Protein 3EVN (pdb70)

Nearest PDB structures (foldseek):
  3evn-assembly1_A  TM=1.003E+00  e=2.529E-72  Streptococcus agalactiae serogroup V
  3e9m-assembly1_D  TM=9.538E-01  e=5.765E-39  Enterococcus faecalis
  2o48-assembly1_X  TM=8.878E-01  e=1.598E-25  Macaca fascicularis
  3e18-assembly1_B  TM=8.210E-01  e=8.488E-23  Listeria innocua
  6o15-assembly1_B  TM=8.180E-01  e=4.931E-23  Escherichia coli K-12

Solvent-accessible surface area: 14076 Å² total; per-residue (Å²): 171,6,73,1,0,0,18,22,59,43,139,36,8,45,137,0,2,88,0,2,108,82,6,61,22,7,86,3,1,0,6,7,18,223,48,110,117,40,42,110,86,140,76,160,28,70,128,37,39,55,116,44,119,54,0,21,72,30,154,48,5,53,0,0,0,0,14,20,59,9,65,34,2,42,129,14,0,68,34,0,3,119,39,45,7,43,0,0,0,32,30,11,0,6,35,35,82,107,44,0,72,69,0,24,53,31,2,120,97,50,93,19,0,2,1,0,0,12,3,0,1,15,1,41,1,0,73,38,0,43,112,3,16,91,64,36,49,0,20,117,22,89,35,0,34,3,32,7,7,72,54,99,13,79,127,42,124,53,0,63,89,33,134,48,0,0,0,0,0,14,36,7,0,1,33,4,0,0,2,0,5,24,5,40,113,11,84,24,92,85,35,41,26,97,33,49,44,48,197,86,66,0,0,6,31,3,122,1,97,3,74,2,62,78,43,3,105,4,60,3,33,1,0,13,147,85,125,70,103,30,70,0,30,0,74,14,72,64,4,100,0,31,0,31,55,5,9,95,1,39,74,2,77,8,37,80,91,114,109,46,73,114,76,17,124,33,138,52,122,18,39,28,30,87,2,2,93,12,0,1,48,8,22,102,124,62,83,114,56,4,126,39,2,29,15,122,24,0,24,29,0,5,88,4,9,40,53,5,5,112,87,49,61,68,111,105

CATH classification: 3.40.50.720 (+1 more: 3.30.360.10)

Structure (mmCIF, N/CA/C/O backbone):
data_3EVN
#
_entry.id   3EVN
#
_cell.length_a   65.090
_cell.length_b   65.090
_cell.length_c   291.730
_cell.angle_alpha   90.000
_cell.angle_beta   90.000
_cell.angle_gamma   120.000
#
_symmetry.space_group_name_H-M   'P 65 2 2'
#
loop_
_entity.id
_entity.type
_entity.pdbx_description
1 polymer 'Oxidoreductase, Gfo/Idh/MocA family'
2 water water
#
loop_
_atom_site.group_PDB
_atom_site.id
_atom_site.type_symbol
_atom_site.label_atom_id
_atom_site.label_alt_id
_atom_site.label_comp_id
_atom_site.label_asym_id
_atom_site.label_entity_id
_atom_site.label_seq_id
_atom_site.pdbx_PDB_ins_code
_atom_site.Cartn_x
_atom_site.Cartn_y
_atom_site.Cartn_z
_atom_site.occupancy
_atom_site.B_iso_or_equiv
_atom_site.auth_seq_id
_atom_site.auth_comp_id
_atom_site.auth_asym_id
_atom_site.auth_atom_id
_atom_site.pdbx_PDB_model_num
ATOM 1 N N . LYS A 1 5 ? 32.324 12.023 143.790 1.00 48.41 5 LYS A N 1
ATOM 2 C CA . LYS A 1 5 ? 33.749 11.671 144.066 1.00 47.92 5 LYS A CA 1
ATOM 3 C C . LYS A 1 5 ? 34.709 12.874 144.088 1.00 47.36 5 LYS A C 1
ATOM 4 O O . LYS A 1 5 ? 35.756 12.813 144.741 1.00 47.81 5 LYS A O 1
ATOM 10 N N . VAL A 1 6 ? 34.378 13.947 143.365 1.00 46.04 6 VAL A N 1
ATOM 11 C CA . VAL A 1 6 ? 35.203 15.164 143.392 1.00 44.06 6 VAL A CA 1
ATOM 12 C C . VAL A 1 6 ? 34.684 16.019 144.531 1.00 42.34 6 VAL A C 1
ATOM 13 O O . VAL A 1 6 ? 33.485 16.289 144.635 1.00 41.77 6 VAL A O 1
ATOM 17 N N . ARG A 1 7 ? 35.578 16.432 145.413 1.00 41.52 7 ARG A N 1
ATOM 18 C CA . ARG A 1 7 ? 35.131 17.043 146.655 1.00 40.29 7 ARG A CA 1
ATOM 19 C C . ARG A 1 7 ? 35.246 18.563 146.578 1.00 39.10 7 ARG A C 1
ATOM 20 O O . ARG A 1 7 ? 36.339 19.092 146.329 1.00 38.52 7 ARG A O 1
ATOM 28 N N . TYR A 1 8 ? 34.104 19.230 146.792 1.00 38.05 8 TYR A N 1
ATOM 29 C CA . TYR A 1 8 ? 33.960 20.676 146.701 1.00 37.83 8 TYR A CA 1
ATOM 30 C C . TYR A 1 8 ? 33.790 21.374 148.039 1.00 39.54 8 TYR A C 1
ATOM 31 O O . TYR A 1 8 ? 33.234 20.832 148.970 1.00 40.31 8 TYR A O 1
ATOM 40 N N . GLY A 1 9 ? 34.202 22.630 148.083 1.00 40.92 9 GLY A N 1
ATOM 41 C CA . GLY A 1 9 ? 33.986 23.480 149.231 1.00 41.38 9 GLY A CA 1
ATOM 42 C C . GLY A 1 9 ? 33.260 24.700 148.711 1.00 41.38 9 GLY A C 1
ATOM 43 O O . GLY A 1 9 ? 33.654 25.263 147.709 1.00 40.80 9 GLY A O 1
ATOM 44 N N . VAL A 1 10 ? 32.198 25.093 149.395 1.00 42.70 10 VAL A N 1
ATOM 45 C CA . VAL A 1 10 ? 31.376 26.201 148.968 1.00 45.57 10 VAL A CA 1
ATOM 46 C C . VAL A 1 10 ? 31.621 27.451 149.837 1.00 47.49 10 VAL A C 1
ATOM 47 O O . VAL A 1 10 ? 31.594 27.391 151.078 1.00 46.69 10 VAL A O 1
ATOM 51 N N . VAL A 1 11 ? 31.896 28.570 149.173 1.00 49.87 11 VAL A N 1
ATOM 52 C CA . VAL A 1 11 ? 32.169 29.823 149.875 1.00 53.16 11 VAL A CA 1
ATOM 53 C C . VAL A 1 11 ? 30.941 30.726 149.817 1.00 55.90 11 VAL A C 1
ATOM 54 O O . VAL A 1 11 ? 30.491 31.072 148.744 1.00 54.54 11 VAL A O 1
ATOM 58 N N . SER A 1 12 ? 30.413 31.075 150.998 1.00 60.59 12 SER A N 1
ATOM 59 C CA . SER A 1 12 ? 29.074 31.686 151.174 1.00 63.80 12 SER A CA 1
ATOM 60 C C . SER A 1 12 ? 28.062 30.665 151.714 1.00 66.88 12 SER A C 1
ATOM 61 O O . SER A 1 12 ? 28.206 29.448 151.497 1.00 67.41 12 SER A O 1
ATOM 64 N N . THR A 1 13 ? 27.058 31.155 152.442 1.00 68.96 13 THR A N 1
ATOM 65 C CA . THR A 1 13 ? 25.782 30.424 152.595 1.00 70.46 13 THR A CA 1
ATOM 66 C C . THR A 1 13 ? 24.749 31.041 151.633 1.00 71.52 13 THR A C 1
ATOM 67 O O . THR A 1 13 ? 23.574 30.676 151.629 1.00 70.84 13 THR A O 1
ATOM 71 N N . ALA A 1 14 ? 25.200 31.985 150.813 1.00 73.33 14 ALA A N 1
ATOM 72 C CA . ALA A 1 14 ? 24.309 32.585 149.849 1.00 74.91 14 ALA A CA 1
ATOM 73 C C . ALA A 1 14 ? 23.246 31.553 149.505 1.00 76.68 14 ALA A C 1
ATOM 74 O O . ALA A 1 14 ? 23.471 30.337 149.617 1.00 76.79 14 ALA A O 1
ATOM 76 N N . LYS A 1 15 ? 22.092 32.054 149.066 1.00 77.71 15 LYS A N 1
ATOM 77 C CA . LYS A 1 15 ? 20.892 31.243 148.848 1.00 77.46 15 LYS A CA 1
ATOM 78 C C . LYS A 1 15 ? 21.095 30.106 147.839 1.00 76.19 15 LYS A C 1
ATOM 79 O O . LYS A 1 15 ? 20.184 29.292 147.624 1.00 76.00 15 LYS A O 1
ATOM 85 N N . VAL A 1 16 ? 22.297 30.041 147.252 1.00 74.59 16 VAL A N 1
ATOM 86 C CA . VAL A 1 16 ? 22.616 29.038 146.224 1.00 72.61 16 VAL A CA 1
ATOM 87 C C . VAL A 1 16 ? 23.381 27.804 146.742 1.00 70.11 16 VAL A C 1
ATOM 88 O O . VAL A 1 16 ? 23.557 26.814 146.025 1.00 70.26 16 VAL A O 1
ATOM 92 N N . ALA A 1 17 ? 23.842 27.847 147.979 1.00 67.48 17 ALA A N 1
ATOM 93 C CA . ALA A 1 17 ? 24.516 26.680 148.491 1.00 65.55 17 ALA A CA 1
ATOM 94 C C . ALA A 1 17 ? 23.694 25.439 148.119 1.00 63.88 17 ALA A C 1
ATOM 95 O O . ALA A 1 17 ? 24.223 24.500 147.521 1.00 63.68 17 ALA A O 1
ATOM 97 N N . PRO A 1 18 ? 22.396 25.430 148.489 1.00 62.23 18 PRO A N 1
ATOM 98 C CA . PRO A 1 18 ? 21.516 24.263 148.290 1.00 61.15 18 PRO A CA 1
ATOM 99 C C . PRO A 1 18 ? 21.354 23.845 146.829 1.00 60.05 18 PRO A C 1
ATOM 100 O O . PRO A 1 18 ? 21.505 22.669 146.504 1.00 59.44 18 PRO A O 1
ATOM 104 N N . ARG A 1 19 ? 21.066 24.809 145.959 1.00 59.66 19 ARG A N 1
ATOM 105 C CA . ARG A 1 19 ? 20.930 24.552 144.531 1.00 59.39 19 ARG A CA 1
ATOM 106 C C . ARG A 1 19 ? 22.165 23.876 143.949 1.00 58.96 19 ARG A C 1
ATOM 107 O O . ARG A 1 19 ? 22.061 22.920 143.194 1.00 58.85 19 ARG A O 1
ATOM 115 N N . PHE A 1 20 ? 23.340 24.401 144.281 1.00 58.68 20 PHE A N 1
ATOM 116 C CA . PHE A 1 20 ? 24.593 23.836 143.816 1.00 57.73 20 PHE A CA 1
ATOM 117 C C . PHE A 1 20 ? 24.856 22.489 144.446 1.00 57.05 20 PHE A C 1
ATOM 118 O O . PHE A 1 20 ? 25.283 21.561 143.772 1.00 57.29 20 PHE A O 1
ATOM 126 N N . ILE A 1 21 ? 24.652 22.379 145.751 1.00 56.45 21 ILE A N 1
ATOM 127 C CA . ILE A 1 21 ? 24.728 21.069 146.366 1.00 56.54 21 ILE A CA 1
ATOM 128 C C . ILE A 1 21 ? 23.800 20.142 145.591 1.00 56.48 21 ILE A C 1
ATOM 129 O O . ILE A 1 21 ? 24.251 19.205 144.932 1.00 56.15 21 ILE A O 1
ATOM 134 N N . GLU A 1 22 ? 22.503 20.444 145.676 1.00 56.74 22 GLU A N 1
ATOM 135 C CA . GLU A 1 22 ? 21.440 19.712 144.996 1.00 56.97 22 GLU A CA 1
ATOM 136 C C . GLU A 1 22 ? 21.860 19.325 143.577 1.00 56.44 22 GLU A C 1
ATOM 137 O O . GLU A 1 22 ? 21.622 18.203 143.130 1.00 55.87 22 GLU A O 1
ATOM 143 N N . GLY A 1 23 ? 22.491 20.269 142.882 1.00 56.53 23 GLY A N 1
ATOM 144 C CA . GLY A 1 23 ? 22.966 20.057 141.517 1.00 56.48 23 GLY A CA 1
ATOM 145 C C . GLY A 1 23 ? 24.143 19.105 141.452 1.00 56.54 23 GLY A C 1
ATOM 146 O O . GLY A 1 23 ? 24.122 18.148 140.676 1.00 55.83 23 GLY A O 1
ATOM 147 N N . VAL A 1 24 ? 25.182 19.384 142.245 1.00 57.71 24 VAL A N 1
ATOM 148 C CA . VAL A 1 24 ? 26.312 18.451 142.407 1.00 58.90 24 VAL A CA 1
ATOM 149 C C . VAL A 1 24 ? 25.791 17.092 142.838 1.00 60.01 24 VAL A C 1
ATOM 150 O O . VAL A 1 24 ? 26.341 16.053 142.467 1.00 60.05 24 VAL A O 1
ATOM 154 N N . ARG A 1 25 ? 24.739 17.123 143.651 1.00 60.95 25 ARG A N 1
ATOM 155 C CA . ARG A 1 25 ? 24.120 15.916 144.181 1.00 61.93 25 ARG A CA 1
ATOM 156 C C . ARG A 1 25 ? 23.769 14.984 143.027 1.00 61.38 25 ARG A C 1
ATOM 157 O O . ARG A 1 25 ? 24.218 13.831 142.983 1.00 61.21 25 ARG A O 1
ATOM 165 N N . LEU A 1 26 ? 22.969 15.508 142.095 1.00 60.55 26 LEU A N 1
ATOM 166 C CA . LEU A 1 26 ? 22.494 14.762 140.929 1.00 59.64 26 LEU A CA 1
ATOM 167 C C . LEU A 1 26 ? 23.643 14.440 139.987 1.00 59.17 26 LEU A C 1
ATOM 168 O O . LEU A 1 26 ? 23.769 13.316 139.490 1.00 59.00 26 LEU A O 1
ATOM 173 N N . ALA A 1 27 ? 24.492 15.428 139.738 1.00 58.68 27 ALA A N 1
ATOM 174 C CA . ALA A 1 27 ? 25.621 15.197 138.852 1.00 57.99 27 ALA A CA 1
ATOM 175 C C . ALA A 1 27 ? 26.280 13.854 139.202 1.00 56.79 27 ALA A C 1
ATOM 176 O O . ALA A 1 27 ? 26.873 13.205 138.344 1.00 57.10 27 ALA A O 1
ATOM 178 N N . GLY A 1 28 ? 26.145 13.430 140.458 1.00 55.28 28 GLY A N 1
ATOM 179 C CA . GLY A 1 28 ? 26.711 12.149 140.917 1.00 53.60 28 GLY A CA 1
ATOM 180 C C . GLY A 1 28 ? 28.216 12.006 140.724 1.00 51.77 28 GLY A C 1
ATOM 181 O O . GLY A 1 28 ? 28.825 11.028 141.150 1.00 51.42 28 GLY A O 1
ATOM 182 N N . ASN A 1 29 ? 28.812 13.002 140.093 1.00 50.67 29 ASN A N 1
ATOM 183 C CA . ASN A 1 29 ? 30.226 13.001 139.753 1.00 49.94 29 ASN A CA 1
ATOM 184 C C . ASN A 1 29 ? 31.113 13.404 140.942 1.00 49.77 29 ASN A C 1
ATOM 185 O O . ASN A 1 29 ? 32.331 13.142 140.955 1.00 49.80 29 ASN A O 1
ATOM 190 N N . GLY A 1 30 ? 30.507 14.057 141.934 1.00 48.98 30 GLY A N 1
ATOM 191 C CA . GLY A 1 30 ? 31.266 14.588 143.068 1.00 48.41 30 GLY A CA 1
ATOM 192 C C . GLY A 1 30 ? 30.375 14.935 144.243 1.00 47.80 30 GLY A C 1
ATOM 193 O O . GLY A 1 30 ? 29.151 14.844 144.128 1.00 48.07 30 GLY A O 1
ATOM 194 N N . GLU A 1 31 ? 30.977 15.344 145.365 1.00 46.63 31 GLU A N 1
ATOM 195 C CA . GLU A 1 31 ? 30.201 15.738 146.544 1.00 45.93 31 GLU A CA 1
ATOM 196 C C . GLU A 1 31 ? 30.659 17.059 147.141 1.00 45.08 31 GLU A C 1
ATOM 197 O O . GLU A 1 31 ? 31.829 17.410 147.059 1.00 44.74 31 GLU A O 1
ATOM 203 N N . VAL A 1 32 ? 29.736 17.759 147.789 1.00 44.61 32 VAL A N 1
ATOM 204 C CA . VAL A 1 32 ? 30.082 18.925 148.575 1.00 45.13 32 VAL A CA 1
ATOM 205 C C . VAL A 1 32 ? 30.354 18.510 150.025 1.00 46.43 32 VAL A C 1
ATOM 206 O O . VAL A 1 32 ? 29.522 17.876 150.671 1.00 45.87 32 VAL A O 1
ATOM 210 N N . VAL A 1 33 ? 31.516 18.882 150.548 1.00 47.70 33 VAL A N 1
ATOM 211 C CA . VAL A 1 33 ? 31.927 18.362 151.851 1.00 48.51 33 VAL A CA 1
ATOM 212 C C . VAL A 1 33 ? 32.093 19.475 152.866 1.00 49.12 33 VAL A C 1
ATOM 213 O O . VAL A 1 33 ? 32.423 19.223 154.025 1.00 49.58 33 VAL A O 1
ATOM 217 N N . ALA A 1 34 ? 31.845 20.707 152.434 1.00 49.17 34 ALA A N 1
ATOM 218 C CA . ALA A 1 34 ? 32.259 21.853 153.210 1.00 49.98 34 ALA A CA 1
ATOM 219 C C . ALA A 1 34 ? 31.658 23.138 152.711 1.00 51.89 34 ALA A C 1
ATOM 220 O O . ALA A 1 34 ? 31.526 23.384 151.500 1.00 51.73 34 ALA A O 1
ATOM 222 N N . VAL A 1 35 ? 31.325 23.975 153.676 1.00 53.36 35 VAL A N 1
ATOM 223 C CA . VAL A 1 35 ? 30.633 25.195 153.431 1.00 55.69 35 VAL A CA 1
ATOM 224 C C . VAL A 1 35 ? 31.284 26.158 154.416 1.00 58.60 35 VAL A C 1
ATOM 225 O O . VAL A 1 35 ? 31.938 25.717 155.366 1.00 58.50 35 VAL A O 1
ATOM 229 N N . SER A 1 36 ? 31.140 27.457 154.193 1.00 61.32 36 SER A N 1
ATOM 230 C CA . SER A 1 36 ? 31.683 28.408 155.151 1.00 64.82 36 SER A CA 1
ATOM 231 C C . SER A 1 36 ? 30.850 29.686 155.216 1.00 68.04 36 SER A C 1
ATOM 232 O O . SER A 1 36 ? 30.200 30.049 154.238 1.00 68.12 36 SER A O 1
ATOM 235 N N . SER A 1 37 ? 30.895 30.369 156.363 1.00 70.71 37 SER A N 1
ATOM 236 C CA . SER A 1 37 ? 30.103 31.586 156.546 1.00 73.58 37 SER A CA 1
ATOM 237 C C . SER A 1 37 ? 30.245 32.248 157.925 1.00 75.62 37 SER A C 1
ATOM 238 O O . SER A 1 37 ? 29.450 31.966 158.820 1.00 76.16 37 SER A O 1
ATOM 241 N N . ARG A 1 38 ? 31.239 33.132 158.068 1.00 77.08 38 ARG A N 1
ATOM 242 C CA . ARG A 1 38 ? 31.477 33.978 159.274 1.00 78.59 38 ARG A CA 1
ATOM 243 C C . ARG A 1 38 ? 30.864 33.496 160.591 1.00 79.81 38 ARG A C 1
ATOM 244 O O . ARG A 1 38 ? 31.495 33.548 161.646 1.00 79.75 38 ARG A O 1
ATOM 252 N N . THR A 1 39 ? 29.615 33.060 160.527 1.00 81.07 39 THR A N 1
ATOM 253 C CA . THR A 1 39 ? 28.982 32.400 161.647 1.00 82.13 39 THR A CA 1
ATOM 254 C C . THR A 1 39 ? 29.321 30.924 161.553 1.00 82.68 39 THR A C 1
ATOM 255 O O . THR A 1 39 ? 28.785 30.234 160.687 1.00 82.55 39 THR A O 1
ATOM 259 N N . LEU A 1 40 ? 30.214 30.440 162.413 1.00 83.47 40 LEU A N 1
ATOM 260 C CA . LEU A 1 40 ? 30.496 29.006 162.453 1.00 84.50 40 LEU A CA 1
ATOM 261 C C . LEU A 1 40 ? 29.219 28.266 162.858 1.00 85.67 40 LEU A C 1
ATOM 262 O O . LEU A 1 40 ? 29.102 27.045 162.711 1.00 85.55 40 LEU A O 1
ATOM 267 N N . GLU A 1 41 ? 28.261 29.037 163.364 1.00 86.75 41 GLU A N 1
ATOM 268 C CA . GLU A 1 41 ? 26.979 28.515 163.803 1.00 87.72 41 GLU A CA 1
ATOM 269 C C . GLU A 1 41 ? 26.103 28.139 162.608 1.00 88.54 41 GLU A C 1
ATOM 270 O O . GLU A 1 41 ? 25.531 27.046 162.553 1.00 88.63 41 GLU A O 1
ATOM 276 N N . SER A 1 42 ? 26.017 29.058 161.651 1.00 89.19 42 SER A N 1
ATOM 277 C CA . SER A 1 42 ? 25.043 28.984 160.561 1.00 90.11 42 SER A CA 1
ATOM 278 C C . SER A 1 42 ? 25.356 27.946 159.467 1.00 91.00 42 SER A C 1
ATOM 279 O O . SER A 1 42 ? 26.519 27.715 159.124 1.00 90.91 42 SER A O 1
ATOM 282 N N . ALA A 1 43 ? 24.294 27.351 158.917 1.00 91.77 43 ALA A N 1
ATOM 283 C CA . ALA A 1 43 ? 24.386 26.275 157.922 1.00 92.44 43 ALA A CA 1
ATOM 284 C C . ALA A 1 43 ? 24.522 24.928 158.622 1.00 92.97 43 ALA A C 1
ATOM 285 O O . ALA A 1 43 ? 24.841 23.914 157.995 1.00 92.94 43 ALA A O 1
ATOM 287 N N . GLN A 1 44 ? 24.243 24.950 159.926 1.00 93.39 44 GLN A N 1
ATOM 288 C CA . GLN A 1 44 ? 24.494 23.850 160.858 1.00 93.82 44 GLN A CA 1
ATOM 289 C C . GLN A 1 44 ? 24.613 22.452 160.264 1.00 94.24 44 GLN A C 1
ATOM 290 O O . GLN A 1 44 ? 24.150 22.183 159.150 1.00 94.40 44 GLN A O 1
ATOM 296 N N . ALA A 1 45 ? 25.234 21.572 161.051 1.00 94.30 45 ALA A N 1
ATOM 297 C CA . ALA A 1 45 ? 25.392 20.152 160.739 1.00 94.21 45 ALA A CA 1
ATOM 298 C C . ALA A 1 45 ? 24.705 19.749 159.440 1.00 94.35 45 ALA A C 1
ATOM 299 O O . ALA A 1 45 ? 23.765 18.953 159.437 1.00 94.51 45 ALA A O 1
ATOM 301 N N . LYS A 1 49 ? 22.527 18.481 159.111 1.00 76.40 49 LYS A N 1
ATOM 302 C CA . LYS A 1 49 ? 21.852 19.195 158.033 1.00 76.03 49 LYS A CA 1
ATOM 303 C C . LYS A 1 49 ? 22.141 18.531 156.692 1.00 76.30 49 LYS A C 1
ATOM 304 O O . LYS A 1 49 ? 22.070 17.306 156.556 1.00 76.62 49 LYS A O 1
ATOM 310 N N . TYR A 1 50 ? 22.460 19.347 155.695 1.00 76.19 50 TYR A N 1
ATOM 311 C CA . TYR A 1 50 ? 22.891 18.828 154.406 1.00 75.70 50 TYR A CA 1
ATOM 312 C C . TYR A 1 50 ? 23.995 17.799 154.573 1.00 75.06 50 TYR A C 1
ATOM 313 O O . TYR A 1 50 ? 24.656 17.436 153.602 1.00 75.37 50 TYR A O 1
ATOM 322 N N . HIS A 1 51 ? 24.205 17.352 155.808 1.00 74.19 51 HIS A N 1
ATOM 323 C CA . HIS A 1 51 ? 25.206 16.321 156.120 1.00 73.13 51 HIS A CA 1
ATOM 324 C C . HIS A 1 51 ? 26.566 16.534 155.436 1.00 71.36 51 HIS A C 1
ATOM 325 O O . HIS A 1 51 ? 27.138 15.601 154.869 1.00 70.65 51 HIS A O 1
ATOM 332 N N . LEU A 1 52 ? 27.071 17.764 155.493 1.00 70.52 52 LEU A N 1
ATOM 333 C CA . LEU A 1 52 ? 28.429 18.075 155.038 1.00 69.85 52 LEU A CA 1
ATOM 334 C C . LEU A 1 52 ? 29.427 17.730 156.153 1.00 69.64 52 LEU A C 1
ATOM 335 O O . LEU A 1 52 ? 29.281 18.205 157.280 1.00 69.79 52 LEU A O 1
ATOM 340 N N . PRO A 1 53 ? 30.421 16.870 155.860 1.00 69.06 53 PRO A N 1
ATOM 341 C CA . PRO A 1 53 ? 31.420 16.584 156.893 1.00 68.55 53 PRO A CA 1
ATOM 342 C C . PRO A 1 53 ? 32.306 17.799 157.167 1.00 68.29 53 PRO A C 1
ATOM 343 O O . PRO A 1 53 ? 33.527 17.728 156.990 1.00 68.69 53 PRO A O 1
ATOM 347 N N . LYS A 1 54 ? 31.671 18.917 157.531 1.00 67.16 54 LYS A N 1
ATOM 348 C CA . LYS A 1 54 ? 32.345 20.058 158.163 1.00 65.31 54 LYS A CA 1
ATOM 349 C C . LYS A 1 54 ? 32.036 21.454 157.624 1.00 63.27 54 LYS A C 1
ATOM 350 O O . LYS A 1 54 ? 31.599 21.641 156.481 1.00 63.68 54 LYS A O 1
ATOM 356 N N . ALA A 1 55 ? 32.234 22.438 158.491 1.00 60.79 55 ALA A N 1
ATOM 357 C CA . ALA A 1 55 ? 31.855 23.812 158.194 1.00 58.89 55 ALA A CA 1
ATOM 358 C C . ALA A 1 55 ? 32.862 24.778 158.789 1.00 56.11 55 ALA A C 1
ATOM 359 O O . ALA A 1 55 ? 33.486 24.490 159.805 1.00 55.79 55 ALA A O 1
ATOM 361 N N . TYR A 1 56 ? 32.985 25.943 158.177 1.00 54.16 56 TYR A N 1
ATOM 362 C CA . TYR A 1 56 ? 34.040 26.857 158.539 1.00 52.66 56 TYR A CA 1
ATOM 363 C C . TYR A 1 56 ? 33.538 28.289 158.588 1.00 52.43 56 TYR A C 1
ATOM 364 O O . TYR A 1 56 ? 32.644 28.652 157.853 1.00 52.93 56 TYR A O 1
ATOM 373 N N . ASP A 1 57 ? 34.124 29.100 159.454 1.00 52.15 57 ASP A N 1
ATOM 374 C CA . ASP A 1 57 ? 33.800 30.516 159.509 1.00 52.86 57 ASP A CA 1
ATOM 375 C C . ASP A 1 57 ? 34.974 31.299 158.923 1.00 51.47 57 ASP A C 1
ATOM 376 O O . ASP A 1 57 ? 35.018 32.524 159.005 1.00 52.16 57 ASP A O 1
ATOM 381 N N . LYS A 1 58 ? 35.922 30.581 158.322 1.00 48.93 58 LYS A N 1
ATOM 382 C CA . LYS A 1 58 ? 37.096 31.201 157.694 1.00 46.37 58 LYS A CA 1
ATOM 383 C C . LYS A 1 58 ? 37.515 30.464 156.450 1.00 43.05 58 LYS A C 1
ATOM 384 O O . LYS A 1 58 ? 37.602 29.242 156.443 1.00 41.66 58 LYS A O 1
ATOM 390 N N . LEU A 1 59 ? 37.753 31.228 155.392 1.00 41.36 59 LEU A N 1
ATOM 391 C CA . LEU A 1 59 ? 38.263 30.674 154.171 1.00 39.99 59 LEU A CA 1
ATOM 392 C C . LEU A 1 59 ? 39.638 30.017 154.444 1.00 40.15 59 LEU A C 1
ATOM 393 O O . LEU A 1 59 ? 39.974 28.993 153.856 1.00 41.18 59 LEU A O 1
ATOM 398 N N . GLU A 1 60 ? 40.418 30.599 155.347 1.00 39.72 60 GLU A N 1
ATOM 399 C CA . GLU A 1 60 ? 41.696 30.017 155.730 1.00 40.16 60 GLU A CA 1
ATOM 400 C C . GLU A 1 60 ? 41.501 28.579 156.160 1.00 40.50 60 GLU A C 1
ATOM 401 O O . GLU A 1 60 ? 42.277 27.692 155.795 1.00 40.40 60 GLU A O 1
ATOM 407 N N . ASP A 1 61 ? 40.465 28.351 156.962 1.00 40.97 61 ASP A N 1
ATOM 408 C CA . ASP A 1 61 ? 40.199 27.010 157.468 1.00 41.36 61 ASP A CA 1
ATOM 409 C C . ASP A 1 61 ? 39.729 26.050 156.387 1.00 39.99 61 ASP A C 1
ATOM 410 O O . ASP A 1 61 ? 40.128 24.901 156.363 1.00 40.24 61 ASP A O 1
ATOM 415 N N . MET A 1 62 ? 38.876 26.496 155.489 1.00 38.78 62 MET A N 1
ATOM 416 C CA . MET A 1 62 ? 38.430 25.579 154.452 1.00 38.49 62 MET A CA 1
ATOM 417 C C . MET A 1 62 ? 39.572 25.310 153.470 1.00 37.16 62 MET A C 1
ATOM 418 O O . MET A 1 62 ? 39.720 24.207 152.952 1.00 37.41 62 MET A O 1
ATOM 423 N N . LEU A 1 63 ? 40.363 26.338 153.197 1.00 35.90 63 LEU A N 1
ATOM 424 C CA . LEU A 1 63 ? 41.524 26.185 152.313 1.00 35.36 63 LEU A CA 1
ATOM 425 C C . LEU A 1 63 ? 42.568 25.213 152.906 1.00 34.73 63 LEU A C 1
ATOM 426 O O . LEU A 1 63 ? 43.335 24.629 152.161 1.00 34.80 63 LEU A O 1
ATOM 431 N N . ALA A 1 64 ? 42.576 25.050 154.234 1.00 33.91 64 ALA A N 1
ATOM 432 C CA . ALA A 1 64 ? 43.553 24.189 154.909 1.00 34.12 64 ALA A CA 1
ATOM 433 C C . ALA A 1 64 ? 43.104 22.741 154.875 1.00 34.89 64 ALA A C 1
ATOM 434 O O . ALA A 1 64 ? 43.853 21.843 155.258 1.00 32.29 64 ALA A O 1
ATOM 436 N N . ASP A 1 65 ? 41.879 22.525 154.402 1.00 37.07 65 ASP A N 1
ATOM 437 C CA . ASP A 1 65 ? 41.336 21.180 154.320 1.00 38.94 65 ASP A CA 1
ATOM 438 C C . ASP A 1 65 ? 41.870 20.433 153.104 1.00 38.73 65 ASP A C 1
ATOM 439 O O . ASP A 1 65 ? 41.512 20.725 151.965 1.00 37.87 65 ASP A O 1
ATOM 444 N N . GLU A 1 66 ? 42.732 19.461 153.360 1.00 38.75 66 GLU A N 1
ATOM 445 C CA . GLU A 1 66 ? 43.454 18.805 152.285 1.00 38.35 66 GLU A CA 1
ATOM 446 C C . GLU A 1 66 ? 42.557 17.827 151.529 1.00 37.22 66 GLU A C 1
ATOM 447 O O . GLU A 1 66 ? 42.958 17.260 150.530 1.00 36.70 66 GLU A O 1
ATOM 453 N N . SER A 1 67 ? 41.324 17.649 151.968 1.00 37.14 67 SER A N 1
ATOM 454 C CA . SER A 1 67 ? 40.509 16.666 151.277 1.00 37.98 67 SER A CA 1
ATOM 455 C C . SER A 1 67 ? 39.624 17.278 150.203 1.00 39.04 67 SER A C 1
ATOM 456 O O . SER A 1 67 ? 38.985 16.553 149.447 1.00 39.27 67 SER A O 1
ATOM 459 N N . ILE A 1 68 ? 39.594 18.611 150.149 1.00 39.51 68 ILE A N 1
ATOM 460 C CA . ILE A 1 68 ? 38.829 19.354 149.146 1.00 39.00 68 ILE A CA 1
ATOM 461 C C . ILE A 1 68 ? 39.670 19.566 147.894 1.00 38.14 68 ILE A C 1
ATOM 462 O O . ILE A 1 68 ? 40.820 20.008 147.992 1.00 39.18 68 ILE A O 1
ATOM 467 N N . ASP A 1 69 ? 39.127 19.236 146.725 1.00 36.85 69 ASP A N 1
ATOM 468 C CA . ASP A 1 69 ? 39.834 19.502 145.463 1.00 36.09 69 ASP A CA 1
ATOM 469 C C . ASP A 1 69 ? 39.510 20.874 144.844 1.00 36.30 69 ASP A C 1
ATOM 470 O O . ASP A 1 69 ? 40.394 21.529 144.277 1.00 35.58 69 ASP A O 1
ATOM 475 N N . VAL A 1 70 ? 38.234 21.264 144.920 1.00 37.24 70 VAL A N 1
ATOM 476 C CA . VAL A 1 70 ? 37.702 22.462 144.250 1.00 37.74 70 VAL A CA 1
ATOM 477 C C . VAL A 1 70 ? 36.911 23.349 145.202 1.00 38.48 70 VAL A C 1
ATOM 478 O O . VAL A 1 70 ? 36.134 22.859 146.018 1.00 38.59 70 VAL A O 1
ATOM 482 N N . ILE A 1 71 ? 37.087 24.658 145.055 1.00 38.72 71 ILE A N 1
ATOM 483 C CA . ILE A 1 71 ? 36.415 25.649 145.862 1.00 38.46 71 ILE A CA 1
ATOM 484 C C . ILE A 1 71 ? 35.401 26.295 144.946 1.00 40.09 71 ILE A C 1
ATOM 485 O O . ILE A 1 71 ? 35.788 26.817 143.898 1.00 40.19 71 ILE A O 1
ATOM 490 N N . TYR A 1 72 ? 34.111 26.207 145.292 1.00 40.07 72 TYR A N 1
ATOM 491 C CA . TYR A 1 72 ? 33.082 26.860 144.494 1.00 41.76 72 TYR A CA 1
ATOM 492 C C . TYR A 1 72 ? 32.832 28.265 145.057 1.00 41.40 72 TYR A C 1
ATOM 493 O O . TYR A 1 72 ? 32.317 28.391 146.168 1.00 41.93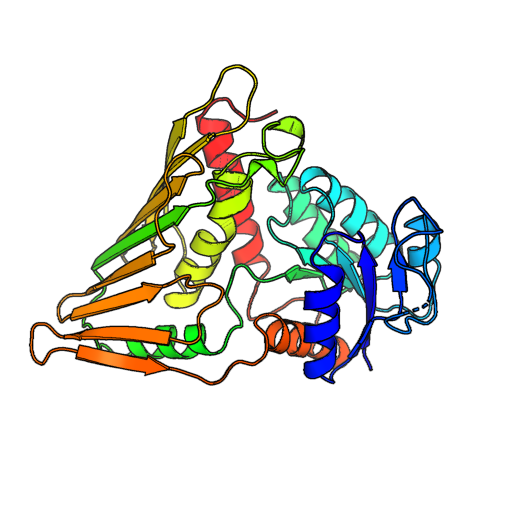 72 TYR A O 1
ATOM 502 N N . VAL A 1 73 ? 33.242 29.306 144.333 1.00 40.63 73 VAL A N 1
ATOM 503 C CA . VAL A 1 73 ? 33.239 30.669 144.888 1.00 42.37 73 VAL A CA 1
ATOM 504 C C . VAL A 1 73 ? 31.980 31.432 144.515 1.00 45.38 73 VAL A C 1
ATOM 505 O O . VAL A 1 73 ? 31.845 31.834 143.357 1.00 45.83 73 VAL A O 1
ATOM 509 N N . ALA A 1 74 ? 31.077 31.662 145.470 1.00 47.62 74 ALA A N 1
ATOM 510 C CA . ALA A 1 74 ? 29.849 32.438 145.198 1.00 50.10 74 ALA A CA 1
ATOM 511 C C . ALA A 1 74 ? 29.704 33.711 146.083 1.00 52.10 74 ALA A C 1
ATOM 512 O O . ALA A 1 74 ? 28.624 34.059 146.534 1.00 52.72 74 ALA A O 1
ATOM 514 N N . THR A 1 75 ? 30.828 34.369 146.313 1.00 52.45 75 THR A N 1
ATOM 515 C CA . THR A 1 75 ? 30.967 35.562 147.119 1.00 52.56 75 THR A CA 1
ATOM 516 C C . THR A 1 75 ? 30.434 36.815 146.385 1.00 52.81 75 THR A C 1
ATOM 517 O O . THR A 1 75 ? 30.159 36.780 145.150 1.00 52.67 75 THR A O 1
ATOM 521 N N . ILE A 1 76 ? 30.332 37.926 147.125 1.00 51.40 76 ILE A N 1
ATOM 522 C CA . ILE A 1 76 ? 30.151 39.227 146.529 1.00 50.99 76 ILE A CA 1
ATOM 523 C C . ILE A 1 76 ? 31.111 39.402 145.361 1.00 49.54 76 ILE A C 1
ATOM 524 O O . ILE A 1 76 ? 32.321 39.186 145.499 1.00 48.80 76 ILE A O 1
ATOM 529 N N . ASN A 1 77 ? 30.579 39.852 144.233 1.00 48.32 77 ASN A N 1
ATOM 530 C CA . ASN A 1 77 ? 31.337 40.034 142.987 1.00 47.33 77 ASN A CA 1
ATOM 531 C C . ASN A 1 77 ? 32.736 40.571 143.132 1.00 45.22 77 ASN A C 1
ATOM 532 O O . ASN A 1 77 ? 33.680 40.102 142.465 1.00 41.15 77 ASN A O 1
ATOM 537 N N . GLN A 1 78 ? 32.861 41.601 143.961 1.00 46.24 78 GLN A N 1
ATOM 538 C CA . GLN A 1 78 ? 34.137 42.266 144.042 1.00 46.74 78 GLN A CA 1
ATOM 539 C C . GLN A 1 78 ? 35.156 41.368 144.791 1.00 46.75 78 GLN A C 1
ATOM 540 O O . GLN A 1 78 ? 36.352 41.495 144.576 1.00 47.43 78 GLN A O 1
ATOM 546 N N . ASP A 1 79 ? 34.668 40.456 145.625 1.00 44.87 79 ASP A N 1
ATOM 547 C CA . ASP A 1 79 ? 35.541 39.578 146.414 1.00 45.18 79 ASP A CA 1
ATOM 548 C C . ASP A 1 79 ? 35.913 38.319 145.651 1.00 43.50 79 ASP A C 1
ATOM 549 O O . ASP A 1 79 ? 36.677 37.502 146.158 1.00 43.49 79 ASP A O 1
ATOM 554 N N . HIS A 1 80 ? 35.369 38.149 144.445 1.00 42.13 80 HIS A N 1
ATOM 555 C CA . HIS A 1 80 ? 35.598 36.897 143.711 1.00 41.22 80 HIS A CA 1
ATOM 556 C C . HIS A 1 80 ? 37.091 36.698 143.444 1.00 40.77 80 HIS A C 1
ATOM 557 O O . HIS A 1 80 ? 37.619 35.615 143.623 1.00 39.66 80 HIS A O 1
ATOM 564 N N . TYR A 1 81 ? 37.737 37.767 142.971 1.00 40.77 81 TYR A N 1
ATOM 565 C CA . TYR A 1 81 ? 39.115 37.755 142.583 1.00 40.24 81 TYR A CA 1
ATOM 566 C C . TYR A 1 81 ? 40.014 37.266 143.751 1.00 41.33 81 TYR A C 1
ATOM 567 O O . TYR A 1 81 ? 40.766 36.273 143.645 1.00 41.29 81 TYR A O 1
ATOM 576 N N . LYS A 1 82 ? 39.890 37.970 144.869 1.00 40.89 82 LYS A N 1
ATOM 577 C CA . LYS A 1 82 ? 40.683 37.765 146.051 1.00 41.25 82 LYS A CA 1
ATOM 578 C C . LYS A 1 82 ? 40.558 36.336 146.592 1.00 41.58 82 LYS A C 1
ATOM 579 O O . LYS A 1 82 ? 41.549 35.719 146.998 1.00 42.18 82 LYS A O 1
ATOM 585 N N . VAL A 1 83 ? 39.340 35.813 146.551 1.00 41.59 83 VAL A N 1
ATOM 586 C CA . VAL A 1 83 ? 39.017 34.505 147.076 1.00 40.65 83 VAL A CA 1
ATOM 587 C C . VAL A 1 83 ? 39.504 33.403 146.135 1.00 39.23 83 VAL A C 1
ATOM 588 O O . VAL A 1 83 ? 40.078 32.420 146.595 1.00 38.51 83 VAL A O 1
ATOM 592 N N . ALA A 1 84 ? 39.255 33.560 144.833 1.00 37.40 84 ALA A N 1
ATOM 593 C CA . ALA A 1 84 ? 39.797 32.633 143.830 1.00 36.54 84 ALA A CA 1
ATOM 594 C C . ALA A 1 84 ? 41.331 32.636 143.825 1.00 35.70 84 ALA A C 1
ATOM 595 O O . ALA A 1 84 ? 41.984 31.613 143.652 1.00 35.25 84 ALA A O 1
ATOM 597 N N . LYS A 1 85 ? 41.913 33.794 144.044 1.00 36.55 85 LYS A N 1
ATOM 598 C CA . LYS A 1 85 ? 43.345 33.860 144.127 1.00 38.51 85 LYS A CA 1
ATOM 599 C C . LYS A 1 85 ? 43.888 33.093 145.354 1.00 37.90 85 LYS A C 1
ATOM 600 O O . LYS A 1 85 ? 44.875 32.368 145.265 1.00 38.03 85 LYS A O 1
ATOM 606 N N . ALA A 1 86 ? 43.228 33.232 146.491 1.00 36.65 86 ALA A N 1
ATOM 607 C CA . ALA A 1 86 ? 43.683 32.520 147.687 1.00 35.43 86 ALA A CA 1
ATOM 608 C C . ALA A 1 86 ? 43.573 31.005 147.497 1.00 35.26 86 ALA A C 1
ATOM 609 O O . ALA A 1 86 ? 44.490 30.254 147.858 1.00 34.94 86 ALA A O 1
ATOM 611 N N . ALA A 1 87 ? 42.461 30.558 146.920 1.00 34.71 87 ALA A N 1
ATOM 612 C CA . ALA A 1 87 ? 42.256 29.115 146.715 1.00 34.78 87 ALA A CA 1
ATOM 613 C C . ALA A 1 87 ? 43.280 28.475 145.753 1.00 34.23 87 ALA A C 1
ATOM 614 O O . ALA A 1 87 ? 43.786 27.388 146.003 1.00 35.68 87 ALA A O 1
ATOM 616 N N . LEU A 1 88 ? 43.589 29.152 144.661 1.00 33.46 88 LEU A N 1
ATOM 617 C CA . LEU A 1 88 ? 44.624 28.693 143.751 1.00 33.49 88 LEU A CA 1
ATOM 618 C C . LEU A 1 88 ? 46.001 28.641 144.468 1.00 35.28 88 LEU A C 1
ATOM 619 O O . LEU A 1 88 ? 46.684 27.622 144.437 1.00 35.32 88 LEU A O 1
ATOM 624 N N . LEU A 1 89 ? 46.377 29.730 145.135 1.00 36.13 89 LEU A N 1
ATOM 625 C CA . LEU A 1 89 ? 47.571 29.742 145.974 1.00 37.77 89 LEU A CA 1
ATOM 626 C C . LEU A 1 89 ? 47.554 28.654 147.033 1.00 37.49 89 LEU A C 1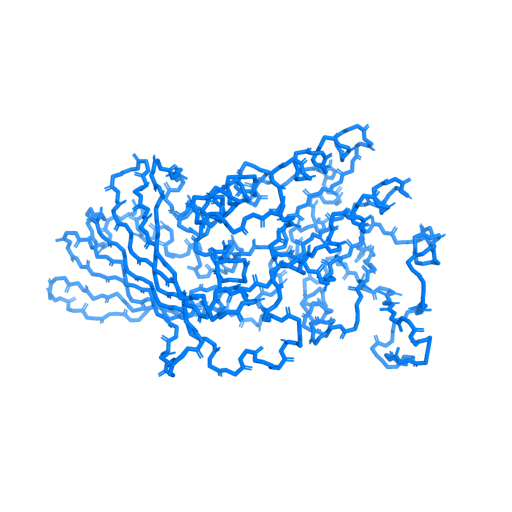
ATOM 627 O O . LEU A 1 89 ? 48.594 28.362 147.600 1.00 39.06 89 LEU A O 1
ATOM 632 N N . ALA A 1 90 ? 46.387 28.080 147.319 1.00 34.94 90 ALA A N 1
ATOM 633 C CA . ALA A 1 90 ? 46.280 27.019 148.300 1.00 33.44 90 ALA A CA 1
ATOM 634 C C . ALA A 1 90 ? 46.273 25.614 147.682 1.00 33.40 90 ALA A C 1
ATOM 635 O O . ALA A 1 90 ? 46.122 24.630 148.410 1.00 33.15 90 ALA A O 1
ATOM 637 N N . GLY A 1 91 ? 46.392 25.521 146.359 1.00 32.54 91 GLY A N 1
ATOM 638 C CA . GLY A 1 91 ? 46.250 24.237 145.674 1.00 32.55 91 GLY A CA 1
ATOM 639 C C . GLY A 1 91 ? 44.852 23.811 145.206 1.00 33.37 91 GLY A C 1
ATOM 640 O O . GLY A 1 91 ? 44.681 22.668 144.740 1.00 33.94 91 GLY A O 1
ATOM 641 N N . LYS A 1 92 ? 43.841 24.679 145.324 1.00 31.56 92 LYS A N 1
ATOM 642 C CA . LYS A 1 92 ? 42.503 24.237 144.911 1.00 32.14 92 LYS A CA 1
ATOM 643 C C . LYS A 1 92 ? 42.253 24.560 143.435 1.00 31.90 92 LYS A C 1
ATOM 644 O O . LYS A 1 92 ? 42.708 25.581 142.922 1.00 31.50 92 LYS A O 1
ATOM 650 N N . HIS A 1 93 ? 41.544 23.681 142.745 1.00 32.23 93 HIS A N 1
ATOM 651 C CA . HIS A 1 93 ? 40.860 24.110 141.539 1.00 32.98 93 HIS A CA 1
ATOM 652 C C . HIS A 1 93 ? 39.766 25.087 142.034 1.00 33.09 93 HIS A C 1
ATOM 653 O O . HIS A 1 93 ? 39.399 25.040 143.201 1.00 31.51 93 HIS A O 1
ATOM 660 N N . VAL A 1 94 ? 39.280 25.958 141.155 1.00 33.99 94 VAL A N 1
ATOM 661 C CA . VAL A 1 94 ? 38.303 26.987 141.507 1.00 34.08 94 VAL A CA 1
ATOM 662 C C . VAL A 1 94 ? 37.250 27.084 140.413 1.00 34.53 94 VAL A C 1
ATOM 663 O O . VAL A 1 94 ? 37.595 27.085 139.214 1.00 34.53 94 VAL A O 1
ATOM 667 N N . LEU A 1 95 ? 35.983 27.123 140.839 1.00 34.09 95 LEU A N 1
ATOM 668 C CA . LEU A 1 95 ? 34.819 27.486 139.986 1.00 34.09 95 LEU A CA 1
ATOM 669 C C . LEU A 1 95 ? 34.251 28.823 140.523 1.00 32.96 95 LEU A C 1
ATOM 670 O O . LEU A 1 95 ? 33.924 28.915 141.700 1.00 32.67 95 LEU A O 1
ATOM 675 N N . VAL A 1 96 ? 34.218 29.870 139.701 1.00 33.94 96 VAL A N 1
ATOM 676 C CA . VAL A 1 96 ? 33.747 31.195 140.145 1.00 35.00 96 VAL A CA 1
ATOM 677 C C . VAL A 1 96 ? 32.366 31.522 139.543 1.00 35.87 96 VAL A C 1
ATOM 678 O O . VAL A 1 96 ? 32.181 31.526 138.320 1.00 35.63 96 VAL A O 1
ATOM 682 N N . GLU A 1 97 ? 31.399 31.756 140.402 1.00 38.00 97 GLU A N 1
ATOM 683 C CA . GLU A 1 97 ? 30.098 32.251 139.952 1.00 41.08 97 GLU A CA 1
ATOM 684 C C . GLU A 1 97 ? 30.268 33.518 139.097 1.00 43.11 97 GLU A C 1
ATOM 685 O O . GLU A 1 97 ? 31.128 34.386 139.381 1.00 43.29 97 GLU A O 1
ATOM 691 N N . LYS A 1 98 ? 29.502 33.612 138.018 1.00 44.28 98 LYS A N 1
ATOM 692 C CA . LYS A 1 98 ? 29.490 34.874 137.257 1.00 46.01 98 LYS A CA 1
ATOM 693 C C . LYS A 1 98 ? 28.885 35.955 138.127 1.00 45.83 98 LYS A C 1
ATOM 694 O O . LYS A 1 98 ? 28.082 35.650 139.013 1.00 46.45 98 LYS A O 1
ATOM 700 N N . PRO A 1 99 ? 29.315 37.212 137.928 1.00 45.38 99 PRO A N 1
ATOM 701 C CA . PRO A 1 99 ? 30.362 37.584 136.960 1.00 44.22 99 PRO A CA 1
ATOM 702 C C . PRO A 1 99 ? 31.751 37.222 137.500 1.00 40.82 99 PRO A C 1
ATOM 703 O O . PRO A 1 99 ? 32.025 37.461 138.648 1.00 39.69 99 PRO A O 1
ATOM 707 N N . PHE A 1 100 ? 32.602 36.637 136.668 1.00 40.09 100 PHE A N 1
ATOM 708 C CA . PHE A 1 100 ? 33.903 36.112 137.102 1.00 38.59 100 PHE A CA 1
ATOM 709 C C . PHE A 1 100 ? 34.665 37.140 137.986 1.00 40.01 100 PHE A C 1
ATOM 710 O O . PHE A 1 100 ? 34.956 36.887 139.144 1.00 40.15 100 PHE A O 1
ATOM 718 N N . THR A 1 101 ? 35.030 38.286 137.428 1.00 41.30 101 THR A N 1
ATOM 719 C CA . THR A 1 101 ? 35.752 39.311 138.194 1.00 41.31 101 THR A CA 1
ATOM 720 C C . THR A 1 101 ? 35.242 40.669 137.738 1.00 40.71 101 THR A C 1
ATOM 721 O O . THR A 1 101 ? 34.524 40.754 136.748 1.00 40.50 101 THR A O 1
ATOM 725 N N . LEU A 1 102 ? 35.595 41.727 138.447 1.00 40.75 102 LEU A N 1
ATOM 726 C CA . LEU A 1 102 ? 35.135 43.066 138.048 1.00 41.79 102 LEU A CA 1
ATOM 727 C C . LEU A 1 102 ? 35.909 43.600 136.845 1.00 41.95 102 LEU A C 1
ATOM 728 O O . LEU A 1 102 ? 35.367 44.344 136.017 1.00 41.21 102 LEU A O 1
ATOM 733 N N . THR A 1 103 ? 37.170 43.173 136.769 1.00 40.53 103 THR A N 1
ATOM 734 C CA . THR A 1 103 ? 38.187 43.774 135.953 1.00 41.22 103 THR A CA 1
ATOM 735 C C . THR A 1 103 ? 38.767 42.719 135.015 1.00 40.88 103 THR A C 1
ATOM 736 O O . THR A 1 103 ? 38.961 41.572 135.410 1.00 40.41 103 THR A O 1
ATOM 740 N N . TYR A 1 104 ? 39.018 43.084 133.772 1.00 41.44 104 TYR A N 1
ATOM 741 C CA . TYR A 1 104 ? 39.719 42.178 132.843 1.00 43.02 104 TYR A CA 1
ATOM 742 C C . TYR A 1 104 ? 41.130 41.786 133.342 1.00 43.82 104 TYR A C 1
ATOM 743 O O . TYR A 1 104 ? 41.597 40.668 133.091 1.00 44.40 104 TYR A O 1
ATOM 752 N N . ASP A 1 105 ? 41.796 42.677 134.078 1.00 43.53 105 ASP A N 1
ATOM 753 C CA . ASP A 1 105 ? 43.126 42.353 134.598 1.00 44.85 105 ASP A CA 1
ATOM 754 C C . ASP A 1 105 ? 43.041 41.265 135.673 1.00 44.50 105 ASP A C 1
ATOM 755 O O . ASP A 1 105 ? 43.837 40.305 135.668 1.00 44.17 105 ASP A O 1
ATOM 760 N N . GLN A 1 106 ? 42.086 41.421 136.590 1.00 43.51 106 GLN A N 1
ATOM 761 C CA . GLN A 1 106 ? 41.855 40.404 137.623 1.00 42.65 106 GLN A CA 1
ATOM 762 C C . GLN A 1 106 ? 41.696 39.029 136.967 1.00 42.31 106 GLN A C 1
ATOM 763 O O . GLN A 1 106 ? 42.336 38.039 137.380 1.00 41.92 106 GLN A O 1
ATOM 769 N N . ALA A 1 107 ? 40.866 38.982 135.923 1.00 41.43 107 ALA A N 1
ATOM 770 C CA . ALA A 1 107 ? 40.536 37.723 135.246 1.00 41.18 107 ALA A CA 1
ATOM 771 C C . ALA A 1 107 ? 41.740 37.088 134.554 1.00 41.55 107 ALA A C 1
ATOM 772 O O . ALA A 1 107 ? 41.968 35.890 134.665 1.00 42.39 107 ALA A O 1
ATOM 774 N N . ASN A 1 108 ? 42.486 37.889 133.802 1.00 41.28 108 ASN A N 1
ATOM 775 C CA . ASN A 1 108 ? 43.660 37.417 133.132 1.00 41.59 108 ASN A CA 1
ATOM 776 C C . ASN A 1 108 ? 44.639 36.850 134.176 1.00 40.12 108 ASN A C 1
ATOM 777 O O . ASN A 1 108 ? 45.150 35.722 134.050 1.00 39.61 108 ASN A O 1
ATOM 782 N N . GLU A 1 109 ? 44.876 37.620 135.231 1.00 38.43 109 GLU A N 1
ATOM 783 C CA . GLU A 1 109 ? 45.668 37.107 136.331 1.00 38.18 109 GLU A CA 1
ATOM 784 C C . GLU A 1 109 ? 45.200 35.759 136.861 1.00 38.29 109 GLU A C 1
ATOM 785 O O . GLU A 1 109 ? 46.004 34.853 137.096 1.00 38.37 109 GLU A O 1
ATOM 791 N N . LEU A 1 110 ? 43.902 35.607 137.045 1.00 38.24 110 LEU A N 1
ATOM 792 C CA . LEU A 1 110 ? 43.382 34.361 137.600 1.00 38.45 110 LEU A CA 1
ATOM 793 C C . LEU A 1 110 ? 43.751 33.230 136.646 1.00 38.28 110 LEU A C 1
ATOM 794 O O . LEU A 1 110 ? 44.258 32.197 137.053 1.00 36.95 110 LEU A O 1
ATOM 799 N N . PHE A 1 111 ? 43.522 33.435 135.354 1.00 38.35 111 PHE A N 1
ATOM 800 C CA . PHE A 1 111 ? 43.794 32.337 134.439 1.00 39.09 111 PHE A CA 1
ATOM 801 C C . PHE A 1 111 ? 45.272 32.056 134.314 1.00 39.40 111 PHE A C 1
ATOM 802 O O . PHE A 1 111 ? 45.647 30.936 133.999 1.00 39.96 111 PHE A O 1
ATOM 810 N N . ALA A 1 112 ? 46.101 33.072 134.547 1.00 39.51 112 ALA A N 1
ATOM 811 C CA . ALA A 1 112 ? 47.546 32.912 134.397 1.00 40.38 112 ALA A CA 1
ATOM 812 C C . ALA A 1 112 ? 48.069 32.143 135.584 1.00 40.72 112 ALA A C 1
ATOM 813 O O . ALA A 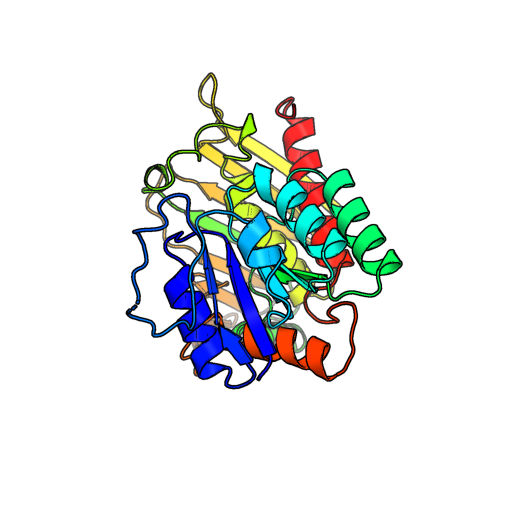1 112 ? 48.841 31.211 135.423 1.00 41.82 112 ALA A O 1
ATOM 815 N N . LEU A 1 113 ? 47.630 32.537 136.773 1.00 39.82 113 LEU A N 1
ATOM 816 C CA . LEU A 1 113 ? 47.979 31.845 138.010 1.00 38.84 113 LEU A CA 1
ATOM 817 C C . LEU A 1 113 ? 47.515 30.395 137.977 1.00 39.31 113 LEU A C 1
ATOM 818 O O . LEU A 1 113 ? 48.301 29.481 138.211 1.00 39.43 113 LEU A O 1
ATOM 823 N N . ALA A 1 114 ? 46.259 30.169 137.634 1.00 40.05 114 ALA A N 1
ATOM 824 C CA . ALA A 1 114 ? 45.798 28.802 137.422 1.00 41.23 114 ALA A CA 1
ATOM 825 C C . ALA A 1 114 ? 46.703 28.037 136.434 1.00 42.91 114 ALA A C 1
ATOM 826 O O . ALA A 1 114 ? 46.820 26.817 136.521 1.00 43.08 114 ALA A O 1
ATOM 828 N N . GLU A 1 115 ? 47.292 28.749 135.475 1.00 44.29 115 GLU A N 1
ATOM 829 C CA . GLU A 1 115 ? 48.197 28.127 134.503 1.00 46.01 115 GLU A CA 1
ATOM 830 C C . GLU A 1 115 ? 49.539 27.808 135.147 1.00 45.92 115 GLU A C 1
ATOM 831 O O . GLU A 1 115 ? 50.007 26.681 135.057 1.00 45.34 115 GLU A O 1
ATOM 837 N N . SER A 1 116 ? 50.135 28.798 135.814 1.00 46.26 116 SER A N 1
ATOM 838 C CA . SER A 1 116 ? 51.297 28.566 136.681 1.00 46.73 116 SER A CA 1
ATOM 839 C C . SER A 1 116 ? 51.198 27.305 137.543 1.00 46.94 116 SER A C 1
ATOM 840 O O . SER A 1 116 ? 52.099 26.450 137.540 1.00 48.46 116 SER A O 1
ATOM 843 N N . CYS A 1 117 ? 50.119 27.205 138.305 1.00 45.55 117 CYS A N 1
ATOM 844 C CA . CYS A 1 117 ? 50.001 26.220 139.375 1.00 44.21 117 CYS A CA 1
ATOM 845 C C . CYS A 1 117 ? 49.481 24.910 138.852 1.00 43.15 117 CYS A C 1
ATOM 846 O O . CYS A 1 117 ? 49.318 23.960 139.613 1.00 42.96 117 CYS A O 1
ATOM 849 N N . ASN A 1 118 ? 49.148 24.888 137.568 1.00 42.41 118 ASN A N 1
ATOM 850 C CA . ASN A 1 118 ? 48.467 23.744 136.962 1.00 41.64 118 ASN A CA 1
ATOM 851 C C . ASN A 1 118 ? 47.198 23.282 137.666 1.00 40.38 118 ASN A C 1
ATOM 852 O O . ASN A 1 118 ? 47.122 22.107 138.089 1.00 40.03 118 ASN A O 1
ATOM 857 N N . LEU A 1 119 ? 46.216 24.190 137.764 1.00 38.60 119 LEU A N 1
ATOM 858 C CA . LEU A 1 119 ? 44.924 23.925 138.422 1.00 36.52 119 LEU A CA 1
ATOM 859 C C . LEU A 1 119 ? 43.753 24.212 137.481 1.00 36.46 119 LEU A C 1
ATOM 860 O O . LEU A 1 119 ? 43.903 25.002 136.544 1.00 37.70 119 LEU A O 1
ATOM 865 N N . PHE A 1 120 ? 42.608 23.562 137.704 1.00 34.87 120 PHE A N 1
ATOM 866 C CA . PHE A 1 120 ? 41.380 23.872 136.951 1.00 34.31 120 PHE A CA 1
ATOM 867 C C . PHE A 1 120 ? 40.780 25.217 137.423 1.00 32.93 120 PHE A C 1
ATOM 868 O O . PHE A 1 120 ? 40.706 25.482 138.625 1.00 30.23 120 PHE A O 1
ATOM 876 N N . LEU A 1 121 ? 40.412 26.059 136.460 1.00 32.67 121 LEU A N 1
ATOM 877 C CA . LEU A 1 121 ? 39.720 27.331 136.703 1.00 32.31 121 LEU A CA 1
ATOM 878 C C . LEU A 1 121 ? 38.611 27.585 135.650 1.00 32.71 121 LEU A C 1
ATOM 879 O O . LEU A 1 121 ? 38.917 27.756 134.481 1.00 32.70 121 LEU A O 1
ATOM 884 N N . MET A 1 122 ? 37.340 27.592 136.060 1.00 33.53 122 MET A N 1
ATOM 885 C CA . MET A 1 122 ? 36.195 27.887 135.154 1.00 34.53 122 MET A CA 1
ATOM 886 C C . MET A 1 122 ? 35.262 28.909 135.780 1.00 36.38 122 MET A C 1
ATOM 887 O O . MET A 1 122 ? 35.167 29.012 136.998 1.00 35.89 122 MET A O 1
ATOM 892 N N . GLU A 1 123 ? 34.536 29.647 134.944 1.00 38.38 123 GLU A N 1
ATOM 893 C CA . GLU A 1 123 ? 33.434 30.487 135.423 1.00 39.00 123 GLU A CA 1
ATOM 894 C C . GLU A 1 123 ? 32.167 29.646 135.436 1.00 39.21 123 GLU A C 1
ATOM 895 O O . GLU A 1 123 ? 31.859 28.967 134.455 1.00 39.40 123 GLU A O 1
ATOM 901 N N . ALA A 1 124 ? 31.447 29.675 136.544 1.00 39.94 124 ALA A N 1
ATOM 902 C CA . ALA A 1 124 ? 30.227 28.900 136.656 1.00 42.55 124 ALA A CA 1
ATOM 903 C C . ALA A 1 124 ? 29.207 29.544 135.711 1.00 46.07 124 ALA A C 1
ATOM 904 O O . ALA A 1 124 ? 28.719 30.620 135.967 1.00 46.53 124 ALA A O 1
ATOM 906 N N . GLN A 1 125 ? 28.917 28.815 134.639 1.00 48.99 125 GLN A N 1
ATOM 907 C CA . GLN A 1 125 ? 28.129 29.206 133.439 1.00 52.09 125 GLN A CA 1
ATOM 908 C C . GLN A 1 125 ? 27.956 30.636 133.062 1.00 54.72 125 GLN A C 1
ATOM 909 O O . GLN A 1 125 ? 28.909 31.279 132.634 1.00 54.98 125 GLN A O 1
ATOM 915 N N . LYS A 1 126 ? 26.724 31.124 133.180 1.00 56.44 126 LYS A N 1
ATOM 916 C CA . LYS A 1 126 ? 26.257 32.182 132.298 1.00 54.06 126 LYS A CA 1
ATOM 917 C C . LYS A 1 126 ? 25.441 31.414 131.216 1.00 54.56 126 LYS A C 1
ATOM 918 O O . LYS A 1 126 ? 25.338 31.912 130.074 1.00 55.87 126 LYS A O 1
ATOM 924 N N . SER A 1 127 ? 24.895 30.193 131.517 1.00 53.32 127 SER A N 1
ATOM 925 C CA . SER A 1 127 ? 23.861 29.529 130.604 1.00 49.97 127 SER A CA 1
ATOM 926 C C . SER A 1 127 ? 24.254 28.454 129.540 1.00 47.81 127 SER A C 1
ATOM 927 O O . SER A 1 127 ? 23.468 28.070 128.674 1.00 45.80 127 SER A O 1
ATOM 930 N N . VAL A 1 128 ? 25.483 27.982 129.577 1.00 47.00 128 VAL A N 1
ATOM 931 C CA . VAL A 1 128 ? 26.097 27.384 128.413 1.00 44.67 128 VAL A CA 1
ATOM 932 C C . VAL A 1 128 ? 26.157 25.841 128.510 1.00 43.04 128 VAL A C 1
ATOM 933 O O . VAL A 1 128 ? 26.765 25.172 127.663 1.00 42.05 128 VAL A O 1
ATOM 937 N N . PHE A 1 129 ? 25.533 25.295 129.562 1.00 42.02 129 PHE A N 1
ATOM 938 C CA . PHE A 1 129 ? 25.546 23.857 129.831 1.00 41.23 129 PHE A CA 1
ATOM 939 C C . PHE A 1 129 ? 24.179 23.234 129.796 1.00 40.37 129 PHE A C 1
ATOM 940 O O . PHE A 1 129 ? 24.060 22.061 129.530 1.00 40.86 129 PHE A O 1
ATOM 948 N N . ILE A 1 130 ? 23.146 23.985 130.134 1.00 39.83 130 ILE A N 1
ATOM 949 C CA . ILE A 1 130 ? 21.825 23.379 130.162 1.00 39.77 130 ILE A CA 1
ATOM 950 C C . ILE A 1 130 ? 21.478 22.739 128.813 1.00 39.71 130 ILE A C 1
ATOM 951 O O . ILE A 1 130 ? 21.908 23.209 127.754 1.00 38.97 130 ILE A O 1
ATOM 956 N N . PRO A 1 131 ? 20.756 21.605 128.859 1.00 40.17 131 PRO A N 1
ATOM 957 C CA . PRO A 1 131 ? 20.490 20.833 127.644 1.00 40.22 131 PRO A CA 1
ATOM 958 C C . PRO A 1 131 ? 19.795 21.638 126.524 1.00 40.29 131 PRO A C 1
ATOM 959 O O . PRO A 1 131 ? 20.070 21.426 125.341 1.00 40.33 131 PRO A O 1
ATOM 963 N N . MET A 1 132 ? 18.923 22.571 126.890 1.00 40.46 132 MET A N 1
ATOM 964 C CA . MET A 1 132 ? 18.131 23.293 125.893 1.00 40.95 132 MET A CA 1
ATOM 965 C C . MET A 1 132 ? 18.985 24.183 124.979 1.00 40.37 132 MET A C 1
ATOM 966 O O . MET A 1 132 ? 18.668 24.379 123.807 1.00 41.04 132 MET A O 1
ATOM 971 N N . THR A 1 133 ? 20.081 24.689 125.523 1.00 39.42 133 THR A N 1
ATOM 972 C CA . THR A 1 133 ? 21.022 25.496 124.788 1.00 38.17 133 THR A CA 1
ATOM 973 C C . THR A 1 133 ? 21.631 24.735 123.637 1.00 38.64 133 THR A C 1
ATOM 974 O O . THR A 1 133 ? 21.799 25.294 122.563 1.00 39.05 133 THR A O 1
ATOM 978 N N . GLN A 1 134 ? 21.960 23.465 123.861 1.00 38.82 134 GLN A N 1
ATOM 979 C CA . GLN A 1 134 ? 22.436 22.594 122.790 1.00 38.80 134 GLN A CA 1
ATOM 980 C C . GLN A 1 134 ? 21.392 22.349 121.709 1.00 37.65 134 GLN A C 1
ATOM 981 O O . GLN A 1 134 ? 21.741 22.251 120.550 1.00 37.04 134 GLN A O 1
ATOM 987 N N . VAL A 1 135 ? 20.123 22.234 122.101 1.00 37.45 135 VAL A N 1
ATOM 988 C CA . VAL A 1 135 ? 19.018 22.095 121.156 1.00 36.26 135 VAL A CA 1
ATOM 989 C C . VAL A 1 135 ? 18.813 23.354 120.314 1.00 36.44 135 VAL A C 1
ATOM 990 O O . VAL A 1 135 ? 18.639 23.246 119.108 1.00 36.52 135 VAL A O 1
ATOM 994 N N . ILE A 1 136 ? 18.804 24.532 120.948 1.00 36.29 136 ILE A N 1
ATOM 995 C CA . ILE A 1 136 ? 18.742 25.815 120.241 1.00 36.46 136 ILE A CA 1
ATOM 996 C C . ILE A 1 136 ? 19.928 25.976 119.295 1.00 36.95 136 ILE A C 1
ATOM 997 O O . ILE A 1 136 ? 19.771 26.300 118.138 1.00 37.72 136 ILE A O 1
ATOM 1002 N N . LYS A 1 137 ? 21.130 25.749 119.797 1.00 37.73 137 LYS A N 1
ATOM 1003 C CA . LYS A 1 137 ? 22.333 25.937 118.983 1.00 38.02 137 LYS A CA 1
ATOM 1004 C C . LYS A 1 137 ? 22.305 25.113 117.684 1.00 39.81 137 LYS A C 1
ATOM 1005 O O . LYS A 1 137 ? 22.601 25.631 116.604 1.00 39.85 137 LYS A O 1
ATOM 1011 N N . LYS A 1 138 ? 21.945 23.837 117.800 1.00 40.44 138 LYS A N 1
ATOM 1012 C CA . LYS A 1 138 ? 21.871 22.935 116.645 1.00 41.77 138 LYS A CA 1
ATOM 1013 C C . LYS A 1 138 ? 20.728 23.321 115.702 1.00 42.00 138 LYS A C 1
ATOM 1014 O O . LYS A 1 138 ? 20.869 23.327 114.480 1.00 41.96 138 LYS A O 1
ATOM 1020 N N . LEU A 1 139 ? 19.574 23.586 116.290 1.00 42.38 139 LEU A N 1
ATOM 1021 C CA . LEU A 1 139 ? 18.431 24.101 115.578 1.00 43.12 139 LEU A CA 1
ATOM 1022 C C . LEU A 1 139 ? 18.841 25.275 114.690 1.00 42.69 139 LEU A C 1
ATOM 1023 O O . LEU A 1 139 ? 18.495 25.339 113.511 1.00 42.16 139 LEU A O 1
ATOM 1028 N N . LEU A 1 140 ? 19.532 26.244 115.284 1.00 41.87 140 LEU A N 1
ATOM 1029 C CA . LEU A 1 140 ? 19.938 27.447 114.541 1.00 41.40 140 LEU A CA 1
ATOM 1030 C C . LEU A 1 140 ? 20.966 27.076 113.480 1.00 42.97 140 LEU A C 1
ATOM 1031 O O . LEU A 1 140 ? 20.948 27.622 112.381 1.00 43.62 140 LEU A O 1
ATOM 1036 N N . ALA A 1 141 ? 21.884 26.187 113.782 1.00 43.53 141 ALA A N 1
ATOM 1037 C CA . ALA A 1 141 ? 22.922 25.880 112.825 1.00 44.20 141 ALA A CA 1
ATOM 1038 C C . ALA A 1 141 ? 22.353 25.139 111.626 1.00 45.54 141 ALA A C 1
ATOM 1039 O O . ALA A 1 141 ? 22.951 25.094 110.583 1.00 45.28 141 ALA A O 1
ATOM 1041 N N . SER A 1 142 ? 21.174 24.582 111.795 1.00 46.63 142 SER A N 1
ATOM 1042 C CA . SER A 1 142 ? 20.468 23.961 110.719 1.00 47.52 142 SER A CA 1
ATOM 1043 C C . SER A 1 142 ? 19.248 24.754 110.318 1.00 48.51 142 SER A C 1
ATOM 1044 O O . SER A 1 142 ? 18.155 24.314 110.498 1.00 50.11 142 SER A O 1
ATOM 1047 N N . GLY A 1 143 ? 19.425 25.937 109.785 1.00 47.37 143 GLY A N 1
ATOM 1048 C CA . GLY A 1 143 ? 18.325 26.732 109.268 1.00 45.60 143 GLY A CA 1
ATOM 1049 C C . GLY A 1 143 ? 16.842 26.643 109.563 1.00 44.45 143 GLY A C 1
ATOM 1050 O O . GLY A 1 143 ? 16.092 27.166 108.819 1.00 43.88 143 GLY A O 1
ATOM 1051 N N . GLU A 1 144 ? 16.419 26.042 110.647 1.00 44.32 144 GLU A N 1
ATOM 1052 C CA . GLU A 1 144 ? 15.043 26.053 111.121 1.00 44.62 144 GLU A CA 1
ATOM 1053 C C . GLU A 1 144 ? 14.388 27.423 111.065 1.00 43.98 144 GLU A C 1
ATOM 1054 O O . GLU A 1 144 ? 13.163 27.512 110.889 1.00 44.44 144 GLU A O 1
ATOM 1060 N N . ILE A 1 145 ? 15.175 28.486 111.243 1.00 42.45 145 ILE A N 1
ATOM 1061 C CA . ILE A 1 145 ? 14.641 29.832 111.044 1.00 41.08 145 ILE A CA 1
ATOM 1062 C C . ILE A 1 145 ? 15.405 30.631 109.986 1.00 40.76 145 ILE A C 1
ATOM 1063 O O . ILE A 1 145 ? 15.377 31.854 109.987 1.00 40.12 145 ILE A O 1
ATOM 1068 N N . GLY A 1 146 ? 16.068 29.915 109.078 1.00 41.18 146 GLY A N 1
ATOM 1069 C CA . GLY A 1 146 ? 16.847 30.533 108.009 1.00 40.64 146 GLY A CA 1
ATOM 1070 C C . GLY A 1 146 ? 18.056 31.281 108.541 1.00 39.89 146 GLY A C 1
ATOM 1071 O O . GLY A 1 146 ? 18.739 30.810 109.441 1.00 39.05 146 GLY A O 1
ATOM 1072 N N . GLU A 1 147 ? 18.333 32.448 107.968 1.00 39.91 147 GLU A N 1
ATOM 1073 C CA . GLU A 1 147 ? 19.517 33.209 108.353 1.00 39.21 147 GLU A CA 1
ATOM 1074 C C . GLU A 1 147 ? 19.147 34.087 109.529 1.00 37.85 147 GLU A C 1
ATOM 1075 O O . GLU A 1 147 ? 18.141 34.792 109.464 1.00 37.37 147 GLU A O 1
ATOM 1081 N N . VAL A 1 148 ? 19.946 34.055 110.606 1.00 37.36 148 VAL A N 1
ATOM 1082 C CA . VAL A 1 148 ? 19.685 34.929 111.755 1.00 36.25 148 VAL A CA 1
ATOM 1083 C C . VAL A 1 148 ? 20.107 36.356 111.492 1.00 35.28 148 VAL A C 1
ATOM 1084 O O . VAL A 1 148 ? 21.224 36.627 111.072 1.00 35.72 148 VAL A O 1
ATOM 1088 N N . ILE A 1 149 ? 19.188 37.266 111.761 1.00 35.01 149 ILE A N 1
ATOM 1089 C CA . ILE A 1 149 ? 19.358 38.665 111.472 1.00 35.23 149 ILE A CA 1
ATOM 1090 C C . ILE A 1 149 ? 19.438 39.481 112.762 1.00 35.28 149 ILE A C 1
ATOM 1091 O O . ILE A 1 149 ? 20.336 40.312 112.915 1.00 37.51 149 ILE A O 1
ATOM 1096 N N . SER A 1 150 ? 18.498 39.272 113.682 1.00 32.25 150 SER A N 1
ATOM 1097 C CA . SER A 1 150 ? 18.353 40.170 114.812 1.00 29.83 150 SER A CA 1
ATOM 1098 C C . SER A 1 150 ? 18.047 39.377 116.063 1.00 30.80 150 SER A C 1
ATOM 1099 O O . SER A 1 150 ? 17.344 38.371 115.969 1.00 31.61 150 SER A O 1
ATOM 1102 N N . ILE A 1 151 ? 18.489 39.871 117.222 1.00 30.32 151 ILE A N 1
ATOM 1103 C CA . ILE A 1 151 ? 18.124 39.311 118.527 1.00 30.66 151 ILE A CA 1
ATOM 1104 C C . ILE A 1 151 ? 17.727 40.378 119.523 1.00 32.48 151 ILE A C 1
ATOM 1105 O O . ILE A 1 151 ? 18.363 41.442 119.629 1.00 33.83 151 ILE A O 1
ATOM 1110 N N . SER A 1 152 ? 16.633 40.141 120.226 1.00 33.01 152 SER A N 1
ATOM 1111 C CA . SER A 1 152 ? 16.234 41.051 121.272 1.00 33.81 152 SER A CA 1
ATOM 1112 C C . SER A 1 152 ? 16.026 40.281 122.568 1.00 33.43 152 SER A C 1
ATOM 1113 O O . SER A 1 152 ? 15.509 39.173 122.538 1.00 32.22 152 SER A O 1
ATOM 1116 N N . SER A 1 153 ? 16.488 40.841 123.694 1.00 33.52 153 SER A N 1
ATOM 1117 C CA . SER A 1 153 ? 16.469 40.133 124.974 1.00 30.76 153 SER A CA 1
ATOM 1118 C C . SER A 1 153 ? 16.152 41.107 126.054 1.00 31.95 153 SER A C 1
ATOM 1119 O O . SER A 1 153 ? 16.681 42.200 126.067 1.00 33.31 153 SER A O 1
ATOM 1122 N N . THR A 1 154 ? 15.282 40.711 126.974 1.00 32.94 154 THR A N 1
ATOM 1123 C CA . THR A 1 154 ? 14.925 41.518 128.140 1.00 32.79 154 THR A CA 1
ATOM 1124 C C . THR A 1 154 ? 15.125 40.625 129.364 1.00 32.96 154 THR A C 1
ATOM 1125 O O . THR A 1 154 ? 14.750 39.418 129.371 1.00 32.80 154 THR A O 1
ATOM 1129 N N . THR A 1 155 ? 15.750 41.191 130.385 1.00 32.35 155 THR A N 1
ATOM 1130 C CA . THR A 1 155 ? 15.892 40.530 131.662 1.00 33.15 155 THR A CA 1
ATOM 1131 C C . THR A 1 155 ? 15.410 41.531 132.674 1.00 32.88 155 THR A C 1
ATOM 1132 O O . THR A 1 155 ? 15.909 42.701 132.670 1.00 32.24 155 THR A O 1
ATOM 1136 N N . ALA A 1 156 ? 14.465 41.118 133.538 1.00 32.39 156 ALA A N 1
ATOM 1137 C CA . ALA A 1 156 ? 13.980 41.997 134.625 1.00 32.21 156 ALA A CA 1
ATOM 1138 C C . ALA A 1 156 ? 13.970 41.422 136.057 1.00 33.08 156 ALA A C 1
ATOM 1139 O O . ALA A 1 156 ? 13.312 40.415 136.311 1.00 34.60 156 ALA A O 1
ATOM 1141 N N . TYR A 1 157 ? 14.628 42.099 136.992 1.00 32.08 157 TYR A N 1
ATOM 1142 C CA . TYR A 1 157 ? 14.538 41.757 138.437 1.00 34.65 157 TYR A CA 1
ATOM 1143 C C . TYR A 1 157 ? 14.053 42.968 139.251 1.00 36.98 157 TYR A C 1
ATOM 1144 O O . TYR A 1 157 ? 14.869 43.696 139.835 1.00 37.40 157 TYR A O 1
ATOM 1153 N N . PRO A 1 158 ? 12.735 43.215 139.266 1.00 39.88 158 PRO A N 1
ATOM 1154 C CA . PRO A 1 158 ? 12.156 44.288 140.058 1.00 42.81 158 PRO A CA 1
ATOM 1155 C C . PRO A 1 158 ? 12.301 44.117 141.573 1.00 46.52 158 PRO A C 1
ATOM 1156 O O . PRO A 1 158 ? 12.048 45.075 142.290 1.00 48.12 158 PRO A O 1
ATOM 1160 N N . ASN A 1 159 ? 12.670 42.922 142.051 1.00 48.65 159 ASN A N 1
ATOM 1161 C CA . ASN A 1 159 ? 12.854 42.649 143.502 1.00 50.43 159 ASN A CA 1
ATOM 1162 C C . ASN A 1 159 ? 14.331 42.519 143.872 1.00 48.74 159 ASN A C 1
ATOM 1163 O O . ASN A 1 159 ? 14.690 41.868 144.856 1.00 49.86 159 ASN A O 1
ATOM 1168 N N . ILE A 1 160 ? 15.178 43.160 143.091 1.00 45.99 160 ILE A N 1
ATOM 1169 C CA . ILE A 1 160 ? 16.644 43.046 143.205 1.00 43.91 160 ILE A CA 1
ATOM 1170 C C . ILE A 1 160 ? 17.213 43.551 144.556 1.00 44.54 160 ILE A C 1
ATOM 1171 O O . ILE A 1 160 ? 18.354 43.227 144.942 1.00 44.72 160 ILE A O 1
ATOM 1176 N N . ASP A 1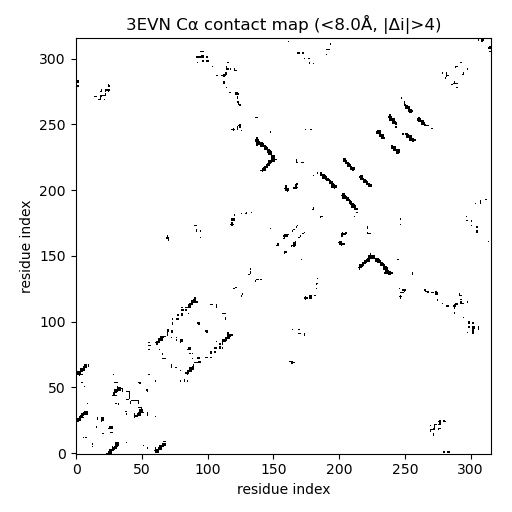 161 ? 16.455 44.360 145.281 1.00 44.70 161 ASP A N 1
ATOM 1177 C CA . ASP A 1 161 ? 17.036 44.907 146.491 1.00 46.18 161 ASP A CA 1
ATOM 1178 C C . ASP A 1 161 ? 17.096 43.866 147.599 1.00 48.19 161 ASP A C 1
ATOM 1179 O O . ASP A 1 161 ? 17.644 44.127 148.662 1.00 47.45 161 ASP A O 1
ATOM 1184 N N . HIS A 1 162 ? 16.581 42.671 147.310 1.00 50.34 162 HIS A N 1
ATOM 1185 C CA . HIS A 1 162 ? 16.855 41.500 148.139 1.00 53.09 162 HIS A CA 1
ATOM 1186 C C . HIS A 1 162 ? 18.362 41.200 148.187 1.00 52.21 162 HIS A C 1
ATOM 1187 O O . HIS A 1 162 ? 18.842 40.542 149.116 1.00 52.72 162 HIS A O 1
ATOM 1194 N N . VAL A 1 163 ? 19.111 41.698 147.195 1.00 49.73 163 VAL A N 1
ATOM 1195 C CA . VAL A 1 163 ? 20.581 41.671 147.228 1.00 47.68 163 VAL A CA 1
ATOM 1196 C C . VAL A 1 163 ? 21.062 43.031 147.735 1.00 46.94 163 VAL A C 1
ATOM 1197 O O . VAL A 1 163 ? 20.987 44.058 147.018 1.00 46.61 163 VAL A O 1
ATOM 1201 N N . THR A 1 164 ? 21.587 43.043 148.963 1.00 45.53 164 THR A N 1
ATOM 1202 C CA . THR A 1 164 ? 21.750 44.297 149.710 1.00 44.77 164 THR A CA 1
ATOM 1203 C C . THR A 1 164 ? 22.879 45.166 149.225 1.00 43.52 164 THR A C 1
ATOM 1204 O O . THR A 1 164 ? 22.970 46.323 149.607 1.00 43.27 164 THR A O 1
ATOM 1208 N N . TRP A 1 165 ? 23.755 44.610 148.410 1.00 42.44 165 TRP A N 1
ATOM 1209 C CA . TRP A 1 165 ? 24.865 45.371 147.897 1.00 42.28 165 TRP A CA 1
ATOM 1210 C C . TRP A 1 165 ? 24.672 45.745 146.425 1.00 40.59 165 TRP A C 1
ATOM 1211 O O . TRP A 1 165 ? 25.584 46.254 145.806 1.00 40.66 165 TRP A O 1
ATOM 1222 N N . PHE A 1 166 ? 23.501 45.480 145.859 1.00 38.83 166 PHE A N 1
ATOM 1223 C CA . PHE A 1 166 ? 23.319 45.714 144.430 1.00 37.21 166 PHE A CA 1
ATOM 1224 C C . PHE A 1 166 ? 23.440 47.204 144.012 1.00 37.85 166 PHE A C 1
ATOM 1225 O O . PHE A 1 166 ? 23.893 47.526 142.883 1.00 38.46 166 PHE A O 1
ATOM 1233 N N . ARG A 1 167 ? 23.037 48.111 144.908 1.00 36.09 167 ARG A N 1
ATOM 1234 C CA . ARG A 1 167 ? 23.001 49.519 144.572 1.00 35.31 167 ARG A CA 1
ATOM 1235 C C . ARG A 1 167 ? 24.366 50.210 144.548 1.00 36.38 167 ARG A C 1
ATOM 1236 O O . ARG A 1 167 ? 24.456 51.368 144.118 1.00 36.61 167 ARG A O 1
ATOM 1244 N N . GLU A 1 168 ? 25.416 49.495 144.957 1.00 36.22 168 GLU A N 1
ATOM 1245 C CA . GLU A 1 168 ? 26.749 50.089 145.136 1.00 38.65 168 GLU A CA 1
ATOM 1246 C C . GLU A 1 168 ? 27.763 49.585 144.084 1.00 38.45 168 GLU A C 1
ATOM 1247 O O . GLU A 1 168 ? 28.113 48.402 144.067 1.00 36.96 168 GLU A O 1
ATOM 1253 N N . LEU A 1 169 ? 28.228 50.486 143.232 1.00 39.87 169 LEU A N 1
ATOM 1254 C CA . LEU A 1 169 ? 29.141 50.126 142.147 1.00 43.10 169 LEU A CA 1
ATOM 1255 C C . LEU A 1 169 ? 30.427 49.545 142.719 1.00 45.63 169 LEU A C 1
ATOM 1256 O O . LEU A 1 169 ? 30.881 48.506 142.244 1.00 45.14 169 LEU A O 1
ATOM 1261 N N . GLU A 1 170 ? 31.014 50.197 143.739 1.00 46.91 170 GLU A N 1
ATOM 1262 C CA . GLU A 1 170 ? 32.310 49.724 144.262 1.00 47.46 170 GLU A CA 1
ATOM 1263 C C . GLU A 1 170 ? 32.231 48.237 144.586 1.00 46.61 170 GLU A C 1
ATOM 1264 O O . GLU A 1 170 ? 33.232 47.541 144.504 1.00 46.80 170 GLU A O 1
ATOM 1270 N N . LEU A 1 171 ? 31.038 47.743 144.922 1.00 45.23 171 LEU A N 1
ATOM 1271 C CA . LEU A 1 171 ? 30.881 46.327 145.272 1.00 43.17 171 LEU A CA 1
ATOM 1272 C C . LEU A 1 171 ? 30.653 45.444 144.059 1.00 42.67 171 LEU A C 1
ATOM 1273 O O . LEU A 1 171 ? 30.641 44.189 144.152 1.00 42.75 171 LEU A O 1
ATOM 1278 N N . GLY A 1 172 ? 30.541 46.091 142.906 1.00 42.03 172 GLY A N 1
ATOM 1279 C CA . GLY A 1 172 ? 30.253 45.398 141.648 1.00 42.00 172 GLY A CA 1
ATOM 1280 C C . GLY A 1 172 ? 28.744 45.246 141.419 1.00 40.96 172 GLY A C 1
ATOM 1281 O O . GLY A 1 172 ? 28.290 44.269 140.794 1.00 41.89 172 GLY A O 1
ATOM 1282 N N . GLY A 1 173 ? 27.980 46.208 141.927 1.00 38.75 173 GLY A N 1
ATOM 1283 C CA . GLY A 1 173 ? 26.490 46.250 141.768 1.00 36.96 173 GLY A CA 1
ATOM 1284 C C . GLY A 1 173 ? 26.125 46.817 140.385 1.00 35.45 173 GLY A C 1
ATOM 1285 O O . GLY A 1 173 ? 27.002 47.219 139.628 1.00 35.98 173 GLY A O 1
ATOM 1286 N N . GLY A 1 174 ? 24.850 46.838 140.066 1.00 33.02 174 GLY A N 1
ATOM 1287 C CA . GLY A 1 174 ? 24.354 47.308 138.798 1.00 32.27 174 GLY A CA 1
ATOM 1288 C C . GLY A 1 174 ? 23.863 46.208 137.862 1.00 32.61 174 GLY A C 1
ATOM 1289 O O . GLY A 1 174 ? 24.362 45.066 137.893 1.00 33.36 174 GLY A O 1
ATOM 1290 N N . THR A 1 175 ? 22.928 46.569 136.976 1.00 33.03 175 THR A N 1
ATOM 1291 C CA . THR A 1 175 ? 22.353 45.623 136.000 1.00 32.26 175 THR A CA 1
ATOM 1292 C C . THR A 1 175 ? 23.400 45.047 135.054 1.00 32.00 175 THR A C 1
ATOM 1293 O O . THR A 1 175 ? 23.442 43.858 134.832 1.00 32.45 175 THR A O 1
ATOM 1297 N N . VAL A 1 176 ? 24.277 45.868 134.502 1.00 33.05 176 VAL A N 1
ATOM 1298 C CA . VAL A 1 176 ? 25.308 45.303 133.594 1.00 31.48 176 VAL A CA 1
ATOM 1299 C C . VAL A 1 176 ? 26.152 44.253 134.349 1.00 30.76 176 VAL A C 1
ATOM 1300 O O . VAL A 1 176 ? 26.217 43.089 133.917 1.00 31.57 176 VAL A O 1
ATOM 1304 N N . HIS A 1 177 ? 26.756 44.610 135.486 1.00 30.60 177 HIS A N 1
ATOM 1305 C CA . HIS A 1 177 ? 27.474 43.622 136.330 1.00 32.61 177 HIS A CA 1
ATOM 1306 C C . HIS A 1 177 ? 26.676 42.369 136.619 1.00 35.70 177 HIS A C 1
ATOM 1307 O O . HIS A 1 177 ? 27.178 41.223 136.475 1.00 38.00 177 HIS A O 1
ATOM 1314 N N . PHE A 1 178 ? 25.437 42.558 137.061 1.00 36.04 178 PHE A N 1
ATOM 1315 C CA . PHE A 1 178 ? 24.622 41.416 137.460 1.00 36.05 178 PHE A CA 1
ATOM 1316 C C . PHE A 1 178 ? 24.048 40.639 136.334 1.00 35.57 178 PHE A C 1
ATOM 1317 O O . PHE A 1 178 ? 24.028 39.393 136.432 1.00 36.29 178 PHE A O 1
ATOM 1325 N N . MET A 1 179 ? 23.544 41.327 135.289 1.00 32.61 179 MET A N 1
ATOM 1326 C CA . MET A 1 179 ? 22.713 40.602 134.307 1.00 32.77 179 MET A CA 1
ATOM 1327 C C . MET A 1 179 ? 23.311 40.405 132.933 1.00 33.01 179 MET A C 1
ATOM 1328 O O . MET A 1 179 ? 22.910 39.499 132.200 1.00 35.54 179 MET A O 1
ATOM 1333 N N . ALA A 1 180 ? 24.306 41.201 132.588 1.00 31.98 180 ALA A N 1
ATOM 1334 C CA . ALA A 1 180 ? 24.886 41.064 131.274 1.00 32.59 180 ALA A CA 1
ATOM 1335 C C . ALA A 1 180 ? 25.606 39.738 131.023 1.00 33.91 180 ALA A C 1
ATOM 1336 O O . ALA A 1 180 ? 25.571 39.258 129.889 1.00 33.63 180 ALA A O 1
ATOM 1338 N N . PRO A 1 181 ? 26.309 39.177 132.043 1.00 34.61 181 PRO A N 1
ATOM 1339 C CA . PRO A 1 181 ? 27.140 37.961 131.755 1.00 34.95 181 PRO A CA 1
ATOM 1340 C C . PRO A 1 181 ? 26.375 36.839 131.062 1.00 36.75 181 PRO A C 1
ATOM 1341 O O . PRO A 1 181 ? 26.906 36.259 130.100 1.00 37.49 181 PRO A O 1
ATOM 1345 N N . TYR A 1 182 ? 25.135 36.565 131.484 1.00 36.20 182 TYR A N 1
ATOM 1346 C CA . TYR A 1 182 ? 24.381 35.509 130.829 1.00 38.02 182 TYR A CA 1
ATOM 1347 C C . TYR A 1 182 ? 24.302 35.752 129.352 1.00 38.17 182 TYR A C 1
ATOM 1348 O O . TYR A 1 182 ? 24.559 34.851 128.581 1.00 38.67 182 TYR A O 1
ATOM 1357 N N . ALA A 1 183 ? 23.862 36.943 128.936 1.00 38.55 183 ALA A N 1
ATOM 1358 C CA . ALA A 1 183 ? 23.622 37.178 127.492 1.00 37.65 183 ALA A CA 1
ATOM 1359 C C . ALA A 1 183 ? 24.926 37.103 126.731 1.00 36.80 183 ALA A C 1
ATOM 1360 O O . ALA A 1 183 ? 25.004 36.438 125.699 1.00 37.85 183 ALA A O 1
ATOM 1362 N N . LEU A 1 184 ? 25.957 37.768 127.260 1.00 34.70 184 LEU A N 1
ATOM 1363 C CA . LEU A 1 184 ? 27.242 37.875 126.548 1.00 33.91 184 LEU A CA 1
ATOM 1364 C C . LEU A 1 184 ? 27.914 36.533 126.256 1.00 33.36 184 LEU A C 1
ATOM 1365 O O . LEU A 1 184 ? 28.524 36.382 125.231 1.00 34.56 184 LEU A O 1
ATOM 1370 N N . SER A 1 185 ? 27.801 35.567 127.156 1.00 34.35 185 SER A N 1
ATOM 1371 C CA . SER A 1 185 ? 28.415 34.240 126.950 1.00 34.50 185 SER A CA 1
ATOM 1372 C C . SER A 1 185 ? 27.416 33.360 126.174 1.00 33.86 185 SER A C 1
ATOM 1373 O O . SER A 1 185 ? 27.776 32.610 125.294 1.00 34.32 185 SER A O 1
ATOM 1376 N N . TYR A 1 186 ? 26.139 33.478 126.479 1.00 32.65 186 TYR A N 1
ATOM 1377 C CA . TYR A 1 186 ? 25.163 32.698 125.725 1.00 31.04 186 TYR A CA 1
ATOM 1378 C C . TYR A 1 186 ? 25.209 32.969 124.211 1.00 33.22 186 TYR A C 1
ATOM 1379 O O . TYR A 1 186 ? 25.322 32.039 123.386 1.00 32.59 186 TYR A O 1
ATOM 1388 N N . LEU A 1 187 ? 25.087 34.246 123.838 1.00 34.91 187 LEU A N 1
ATOM 1389 C CA . LEU A 1 187 ? 25.056 34.618 122.432 1.00 35.98 187 LEU A CA 1
ATOM 1390 C C . LEU A 1 187 ? 26.336 34.156 121.720 1.00 36.04 187 LEU A C 1
ATOM 1391 O O . LEU A 1 187 ? 26.291 33.645 120.598 1.00 34.96 187 LEU A O 1
ATOM 1396 N N . GLN A 1 188 ? 27.483 34.322 122.363 1.00 36.76 188 GLN A N 1
ATOM 1397 C CA . GLN A 1 188 ? 28.721 33.912 121.693 1.00 38.88 188 GLN A CA 1
ATOM 1398 C C . GLN A 1 188 ? 28.774 32.398 121.494 1.00 40.02 188 GLN A C 1
ATOM 1399 O O . GLN A 1 188 ? 29.223 31.910 120.463 1.00 40.58 188 GLN A O 1
ATOM 1405 N N . TYR A 1 189 ? 28.333 31.668 122.500 1.00 40.05 189 TYR A N 1
ATOM 1406 C CA . TYR A 1 189 ? 28.267 30.224 122.442 1.00 40.41 189 TYR A CA 1
ATOM 1407 C C . TYR A 1 189 ? 27.310 29.701 121.376 1.00 40.33 189 TYR A C 1
ATOM 1408 O O . TYR A 1 189 ? 27.636 28.753 120.642 1.00 40.89 189 TYR A O 1
ATOM 1417 N N . LEU A 1 190 ? 26.110 30.269 121.328 1.00 39.05 190 LEU A N 1
ATOM 1418 C CA . LEU A 1 190 ? 25.078 29.839 120.378 1.00 37.43 190 LEU A CA 1
ATOM 1419 C C . LEU A 1 190 ? 25.565 29.843 118.921 1.00 37.34 190 LEU A C 1
ATOM 1420 O O . LEU A 1 190 ? 25.166 28.997 118.108 1.00 36.74 190 LEU A O 1
ATOM 1425 N N . PHE A 1 191 ? 26.389 30.827 118.589 1.00 36.80 191 PHE A N 1
ATOM 1426 C CA . PHE A 1 191 ? 26.776 31.049 117.205 1.00 36.66 191 PHE A CA 1
ATOM 1427 C C . PHE A 1 191 ? 28.267 30.777 117.023 1.00 38.40 191 PHE A C 1
ATOM 1428 O O . PHE A 1 191 ? 28.844 31.022 115.953 1.00 38.43 191 PHE A O 1
ATOM 1436 N N . ASP A 1 192 ? 28.892 30.264 118.080 1.00 40.07 192 ASP A N 1
ATOM 1437 C CA . ASP A 1 192 ? 30.333 30.142 118.103 1.00 41.34 192 ASP A CA 1
ATOM 1438 C C . ASP A 1 192 ? 30.929 31.403 117.498 1.00 41.11 192 ASP A C 1
ATOM 1439 O O . ASP A 1 192 ? 31.839 31.330 116.704 1.00 41.29 192 ASP A O 1
ATOM 1444 N N . ALA A 1 193 ? 30.388 32.552 117.876 1.00 41.25 193 ALA A N 1
ATOM 1445 C CA . ALA A 1 193 ? 30.838 33.856 117.391 1.00 41.58 193 ALA A CA 1
ATOM 1446 C C . ALA A 1 193 ? 31.573 34.662 118.462 1.00 41.12 193 ALA A C 1
ATOM 1447 O O . ALA A 1 193 ? 31.603 34.267 119.641 1.00 43.29 193 ALA A O 1
ATOM 1449 N N . THR A 1 194 ? 32.154 35.793 118.063 1.00 38.08 194 THR A N 1
ATOM 1450 C CA . THR A 1 194 ? 32.567 36.783 119.023 1.00 37.94 194 THR A CA 1
ATOM 1451 C C . THR A 1 194 ? 31.720 38.048 118.887 1.00 36.96 194 THR A C 1
ATOM 1452 O O . THR A 1 194 ? 30.836 38.123 118.031 1.00 36.76 194 THR A O 1
ATOM 1456 N N . ILE A 1 195 ? 31.990 39.023 119.750 1.00 35.88 195 ILE A N 1
ATOM 1457 C CA . ILE A 1 195 ? 31.294 40.293 119.766 1.00 35.52 195 ILE A CA 1
ATOM 1458 C C . ILE A 1 195 ? 32.201 41.410 119.196 1.00 36.53 195 ILE A C 1
ATOM 1459 O O . ILE A 1 195 ? 33.295 41.661 119.725 1.00 36.35 195 ILE A O 1
ATOM 1464 N N . THR A 1 196 ? 31.778 42.077 118.112 1.00 36.51 196 THR A N 1
ATOM 1465 C CA . THR A 1 196 ? 32.670 43.049 117.452 1.00 35.95 196 THR A CA 1
ATOM 1466 C C . THR A 1 196 ? 32.360 44.510 117.778 1.00 38.00 196 THR A C 1
ATOM 1467 O O . THR A 1 196 ? 33.171 45.387 117.494 1.00 39.06 196 THR A O 1
ATOM 1471 N N . HIS A 1 197 ? 31.178 44.772 118.335 1.00 38.65 197 HIS A N 1
ATOM 1472 C CA . HIS A 1 197 ? 30.805 46.102 118.834 1.00 38.98 197 HIS A CA 1
ATOM 1473 C C . HIS A 1 197 ? 29.911 45.857 120.014 1.00 37.35 197 HIS A C 1
ATOM 1474 O O . HIS A 1 197 ? 29.136 44.911 120.008 1.00 36.48 197 HIS A O 1
ATOM 1481 N N . ALA A 1 198 ? 30.012 46.742 120.994 1.00 36.43 198 ALA A N 1
ATOM 1482 C CA . ALA A 1 198 ? 29.209 46.722 122.201 1.00 36.08 198 ALA A CA 1
ATOM 1483 C C . ALA A 1 198 ? 29.097 48.177 122.573 1.00 37.25 198 ALA A C 1
ATOM 1484 O O . ALA A 1 198 ? 30.118 48.877 122.621 1.00 38.86 198 ALA A O 1
ATOM 1486 N N . SER A 1 199 ? 27.883 48.659 122.813 1.00 36.91 199 SER A N 1
ATOM 1487 C CA . SER A 1 199 ? 27.670 49.999 123.374 1.00 35.26 199 SER A CA 1
ATOM 1488 C C . SER A 1 199 ? 26.443 49.970 124.251 1.00 34.10 199 SER A C 1
ATOM 1489 O O . SER A 1 199 ? 25.718 48.985 124.256 1.00 34.65 199 SER A O 1
ATOM 1492 N N . GLY A 1 200 ? 26.191 51.039 125.001 1.00 31.99 200 GLY A N 1
ATOM 1493 C CA . GLY A 1 200 ? 25.028 51.021 125.825 1.00 31.72 200 GLY A CA 1
ATOM 1494 C C . GLY A 1 200 ? 24.728 52.331 126.463 1.00 31.51 200 GLY A C 1
ATOM 1495 O O . GLY A 1 200 ? 25.552 53.236 126.447 1.00 32.50 200 GLY A O 1
ATOM 1496 N N . THR A 1 201 ? 23.554 52.406 127.071 1.00 31.40 201 THR A N 1
ATOM 1497 C CA . THR A 1 201 ? 23.222 53.499 127.932 1.00 34.32 201 THR A CA 1
ATOM 1498 C C . THR A 1 201 ? 22.609 52.939 129.179 1.00 34.55 201 THR A C 1
ATOM 1499 O O . THR A 1 201 ? 22.029 51.829 129.160 1.00 35.07 201 THR A O 1
ATOM 1503 N N . ALA A 1 202 ? 22.611 53.783 130.217 1.00 33.52 202 ALA A N 1
ATOM 1504 C CA . ALA A 1 202 ? 22.163 53.383 131.542 1.00 32.47 202 ALA A CA 1
ATOM 1505 C C . ALA A 1 202 ? 21.532 54.481 132.395 1.00 32.47 202 ALA A C 1
ATOM 1506 O O . ALA A 1 202 ? 21.739 55.690 132.175 1.00 30.85 202 ALA A O 1
ATOM 1508 N N . THR A 1 203 ? 20.728 54.028 133.361 1.00 33.08 203 THR A N 1
ATOM 1509 C CA . THR A 1 203 ? 20.116 54.872 134.355 1.00 32.45 203 THR A CA 1
ATOM 1510 C C . THR A 1 203 ? 20.901 54.711 135.642 1.00 33.22 203 THR A C 1
ATOM 1511 O O . THR A 1 203 ? 21.014 53.604 136.202 1.00 33.92 203 THR A O 1
ATOM 1515 N N . PHE A 1 204 ? 21.522 55.796 136.073 1.00 33.75 204 PHE A N 1
ATOM 1516 C CA . PHE A 1 204 ? 22.274 55.805 137.323 1.00 35.06 204 PHE A CA 1
ATOM 1517 C C . PHE A 1 204 ? 21.646 56.796 138.274 1.00 35.70 204 PHE A C 1
ATOM 1518 O O . PHE A 1 204 ? 21.773 57.997 138.075 1.00 35.42 204 PHE A O 1
ATOM 1526 N N . PRO A 1 205 ? 20.958 56.300 139.310 1.00 37.39 205 PRO A N 1
ATOM 1527 C CA . PRO A 1 205 ? 20.570 57.207 140.410 1.00 37.56 205 PRO A CA 1
ATOM 1528 C C . PRO A 1 205 ? 21.837 57.784 141.035 1.00 37.36 205 PRO A C 1
ATOM 1529 O O . PRO A 1 205 ? 22.867 57.133 140.989 1.00 36.43 205 PRO A O 1
ATOM 1533 N N . LYS A 1 206 ? 21.771 58.990 141.609 1.00 37.69 206 LYS A N 1
ATOM 1534 C CA . LYS A 1 206 ? 22.951 59.599 142.204 1.00 38.50 206 LYS A CA 1
ATOM 1535 C C . LYS A 1 206 ? 23.541 58.669 143.213 1.00 37.95 206 LYS A C 1
ATOM 1536 O O . LYS A 1 206 ? 22.815 58.161 144.073 1.00 38.21 206 LYS A O 1
ATOM 1542 N N . GLY A 1 207 ? 24.844 58.394 143.081 1.00 36.95 207 GLY A N 1
ATOM 1543 C CA . GLY A 1 207 ? 25.591 57.640 144.081 1.00 35.77 207 GLY A CA 1
ATOM 1544 C C . GLY A 1 207 ? 25.615 56.148 143.843 1.00 35.99 207 GLY A C 1
ATOM 1545 O O . GLY A 1 207 ? 26.360 55.431 144.491 1.00 35.19 207 GLY A O 1
ATOM 1546 N N . GLN A 1 208 ? 24.822 55.684 142.884 1.00 36.59 208 GLN A N 1
ATOM 1547 C CA . GLN A 1 208 ? 24.481 54.264 142.788 1.00 36.35 208 GLN A CA 1
ATOM 1548 C C . GLN A 1 208 ? 24.931 53.615 141.465 1.00 36.34 208 GLN A C 1
ATOM 1549 O O . GLN A 1 208 ? 25.369 54.297 140.528 1.00 35.52 208 GLN A O 1
ATOM 1555 N N . SER A 1 209 ? 24.874 52.286 141.453 1.00 34.94 209 SER A N 1
ATOM 1556 C CA . SER A 1 209 ? 25.058 51.501 140.275 1.00 34.69 209 SER A CA 1
ATOM 1557 C C . SER A 1 209 ? 23.835 51.662 139.343 1.00 34.80 209 SER A C 1
ATOM 1558 O O . SER A 1 209 ? 22.823 52.250 139.720 1.00 34.10 209 SER A O 1
ATOM 1561 N N . ASP A 1 210 ? 23.908 51.071 138.149 1.00 33.25 210 ASP A N 1
ATOM 1562 C CA . ASP A 1 210 ? 22.854 51.226 137.167 1.00 31.12 210 ASP A CA 1
ATOM 1563 C C . ASP A 1 210 ? 21.576 50.459 137.542 1.00 30.81 210 ASP A C 1
ATOM 1564 O O . ASP A 1 210 ? 21.575 49.251 137.722 1.00 33.89 210 ASP A O 1
ATOM 1569 N N . SER A 1 211 ? 20.514 51.210 137.694 1.00 29.90 211 SER A N 1
ATOM 1570 C CA . SER A 1 211 ? 19.114 50.773 137.860 1.00 30.53 211 SER A CA 1
ATOM 1571 C C . SER A 1 211 ? 18.632 49.949 136.663 1.00 30.68 211 SER A C 1
ATOM 1572 O O . SER A 1 211 ? 17.676 49.165 136.746 1.00 31.67 211 SER A O 1
ATOM 1575 N N . GLN A 1 212 ? 19.215 50.234 135.514 1.00 28.86 212 GLN A N 1
ATOM 1576 C CA . GLN A 1 212 ? 18.808 49.580 134.305 1.00 29.56 212 GLN A CA 1
ATOM 1577 C C . GLN A 1 212 ? 19.702 50.016 133.206 1.00 27.98 212 GLN A C 1
ATOM 1578 O O . GLN A 1 212 ? 20.440 50.953 133.362 1.00 28.30 212 GLN A O 1
ATOM 1584 N N . SER A 1 213 ? 19.622 49.334 132.085 1.00 29.63 213 SER A N 1
ATOM 1585 C CA . SER A 1 213 ? 20.569 49.550 130.977 1.00 30.33 213 SER A CA 1
ATOM 1586 C C . SER A 1 213 ? 19.999 48.936 129.730 1.00 29.88 213 SER A C 1
ATOM 1587 O O . SER A 1 213 ? 19.168 48.037 129.816 1.00 29.31 213 SER A O 1
ATOM 1590 N N . LYS A 1 214 ? 20.373 49.506 128.589 1.00 29.69 214 LYS A N 1
ATOM 1591 C CA . LYS A 1 214 ? 20.169 48.853 127.285 1.00 30.19 214 LYS A CA 1
ATOM 1592 C C . LYS A 1 214 ? 21.512 48.767 126.598 1.00 30.42 214 LYS A C 1
ATOM 1593 O O . LYS A 1 214 ? 22.283 49.737 126.638 1.00 31.02 214 LYS A O 1
ATOM 1599 N N . LEU A 1 215 ? 21.783 47.630 125.938 1.00 29.27 215 LEU A N 1
ATOM 1600 C CA . LEU A 1 215 ? 23.056 47.430 125.263 1.00 28.46 215 LEU A CA 1
ATOM 1601 C C . LEU A 1 215 ? 22.751 47.017 123.882 1.00 27.77 215 LEU A C 1
ATOM 1602 O O . LEU A 1 215 ? 21.678 46.402 123.646 1.00 28.45 215 LEU A O 1
ATOM 1607 N N . LEU A 1 216 ? 23.693 47.330 122.991 1.00 26.09 216 LEU A N 1
ATOM 1608 C CA . LEU A 1 216 ? 23.737 46.823 121.651 1.00 27.90 216 LEU A CA 1
ATOM 1609 C C . LEU A 1 216 ? 25.025 46.057 121.466 1.00 29.99 216 LEU A C 1
ATOM 1610 O O . LEU A 1 216 ? 26.084 46.461 121.936 1.00 29.46 216 LEU A O 1
ATOM 1615 N N . LEU A 1 217 ? 24.935 44.993 120.701 1.00 31.47 217 LEU A N 1
ATOM 1616 C CA . LEU A 1 217 ? 26.106 44.227 120.332 1.00 32.63 217 LEU A CA 1
ATOM 1617 C C . LEU A 1 217 ? 25.968 43.994 118.865 1.00 33.44 217 LEU A C 1
ATOM 1618 O O . LEU A 1 217 ? 24.848 43.952 118.339 1.00 35.33 217 LEU A O 1
ATOM 1623 N N . GLN A 1 218 ? 27.085 43.759 118.228 1.00 32.57 218 GLN A N 1
ATOM 1624 C CA . GLN A 1 218 ? 27.084 43.221 116.870 1.00 32.37 218 GLN A CA 1
ATOM 1625 C C . GLN A 1 218 ? 27.953 41.990 117.017 1.00 34.98 218 GLN A C 1
ATOM 1626 O O . GLN A 1 218 ? 29.045 42.063 117.590 1.00 35.30 218 GLN A O 1
ATOM 1632 N N . LEU A 1 219 ? 27.465 40.840 116.562 1.00 36.02 219 LEU A N 1
ATOM 1633 C CA . LEU A 1 219 ? 28.285 39.631 116.630 1.00 35.77 219 LEU A CA 1
ATOM 1634 C C . LEU A 1 219 ? 29.129 39.523 115.350 1.00 35.94 219 LEU A C 1
ATOM 1635 O O . LEU A 1 219 ? 28.899 40.251 114.404 1.00 36.43 219 LEU A O 1
ATOM 1640 N N . SER A 1 220 ? 30.115 38.636 115.348 1.00 35.47 220 SER A N 1
ATOM 1641 C CA . SER A 1 220 ? 31.090 38.567 114.275 1.00 35.93 220 SER A CA 1
ATOM 1642 C C . SER A 1 220 ? 30.418 38.020 113.061 1.00 37.11 220 SER A C 1
ATOM 1643 O O . SER A 1 220 ? 30.885 38.214 111.950 1.00 36.79 220 SER A O 1
ATOM 1646 N N . ASN A 1 221 ? 29.317 37.306 113.284 1.00 38.47 221 ASN A N 1
ATOM 1647 C CA . ASN A 1 221 ? 28.548 36.766 112.182 1.00 37.52 221 ASN A CA 1
ATOM 1648 C C . ASN A 1 221 ? 27.532 37.778 111.605 1.00 37.36 221 ASN A C 1
ATOM 1649 O O . ASN A 1 221 ? 26.782 37.440 110.704 1.00 38.90 221 ASN A O 1
ATOM 1654 N N . GLY A 1 222 ? 27.532 39.005 112.097 1.00 35.85 222 GLY A N 1
ATOM 1655 C CA . GLY A 1 222 ? 26.690 40.080 111.535 1.00 35.47 222 GLY A CA 1
ATOM 1656 C C . GLY A 1 222 ? 25.391 40.347 112.302 1.00 34.82 222 GLY A C 1
ATOM 1657 O O . GLY A 1 222 ? 24.661 41.294 112.025 1.00 35.19 222 GLY A O 1
ATOM 1658 N N . VAL A 1 223 ? 25.087 39.500 113.266 1.00 33.62 223 VAL A N 1
ATOM 1659 C CA . VAL A 1 223 ? 23.790 39.526 113.876 1.00 32.79 223 VAL A CA 1
ATOM 1660 C C . VAL A 1 223 ? 23.798 40.729 114.806 1.00 32.05 223 VAL A C 1
ATOM 1661 O O . VAL A 1 223 ? 24.783 40.931 115.497 1.00 31.10 223 VAL A O 1
ATOM 1665 N N . LEU A 1 224 ? 22.699 41.502 114.811 1.00 31.34 224 LEU A N 1
ATOM 1666 C CA . LEU A 1 224 ? 22.549 42.723 115.638 1.00 30.17 224 LEU A CA 1
ATOM 1667 C C . LEU A 1 224 ? 21.677 42.417 116.862 1.00 30.01 224 LEU A C 1
ATOM 1668 O O . LEU A 1 224 ? 20.565 41.870 116.741 1.00 30.17 224 LEU A O 1
ATOM 1673 N N . VAL A 1 225 ? 22.162 42.769 118.056 1.00 29.18 225 VAL A N 1
ATOM 1674 C CA . VAL A 1 225 ? 21.524 42.323 119.260 1.00 29.67 225 VAL A CA 1
ATOM 1675 C C . VAL A 1 225 ? 21.139 43.565 120.051 1.00 30.33 225 VAL A C 1
ATOM 1676 O O . VAL A 1 225 ? 21.924 44.485 120.136 1.00 30.42 225 VAL A O 1
ATOM 1680 N N . ASP A 1 226 ? 19.921 43.622 120.599 1.00 31.87 226 ASP A N 1
ATOM 1681 C CA . ASP A 1 226 ? 19.620 44.658 121.605 1.00 33.07 226 ASP A CA 1
ATOM 1682 C C . ASP A 1 226 ? 19.257 43.965 122.896 1.00 32.61 226 ASP A C 1
ATOM 1683 O O . ASP A 1 226 ? 18.483 43.025 122.875 1.00 33.41 226 ASP A O 1
ATOM 1688 N N . ILE A 1 227 ? 19.819 44.421 124.008 1.00 32.16 227 ILE A N 1
ATOM 1689 C CA . ILE A 1 227 ? 19.565 43.837 125.322 1.00 32.27 227 ILE A CA 1
ATOM 1690 C C . ILE A 1 227 ? 18.970 44.886 126.272 1.00 33.73 227 ILE A C 1
ATOM 1691 O O . ILE A 1 227 ? 19.454 46.032 126.325 1.00 34.94 227 ILE A O 1
ATOM 1696 N N . PHE A 1 228 ? 17.959 44.511 127.062 1.00 32.57 228 PHE A N 1
ATOM 1697 C CA . PHE A 1 228 ? 17.440 45.422 128.116 1.00 31.45 228 PHE A CA 1
ATOM 1698 C C . PHE A 1 228 ? 17.501 44.717 129.449 1.00 31.31 228 PHE A C 1
ATOM 1699 O O . PHE A 1 228 ? 16.986 43.617 129.600 1.00 30.32 228 PHE A O 1
ATOM 1707 N N . LEU A 1 229 ? 18.123 45.360 130.434 1.00 30.56 229 LEU A N 1
ATOM 1708 C CA . LEU A 1 229 ? 18.318 44.783 131.783 1.00 30.49 229 LEU A CA 1
ATOM 1709 C C . LEU A 1 229 ? 17.753 45.832 132.678 1.00 31.23 229 LEU A C 1
ATOM 1710 O O . LEU A 1 229 ? 18.219 46.998 132.658 1.00 31.90 229 LEU A O 1
ATOM 1715 N N . THR A 1 230 ? 16.776 45.450 133.481 1.00 31.29 230 THR A N 1
ATOM 1716 C CA . THR A 1 230 ? 16.072 46.418 134.269 1.00 33.41 230 THR A CA 1
ATOM 1717 C C . THR A 1 230 ? 15.660 45.873 135.648 1.00 34.56 230 THR A C 1
ATOM 1718 O O . THR A 1 230 ? 15.489 44.665 135.849 1.00 35.01 230 THR A O 1
ATOM 1722 N N . THR A 1 231 ? 15.527 46.779 136.599 1.00 34.74 231 THR A N 1
ATOM 1723 C CA . THR A 1 231 ? 14.988 46.415 137.900 1.00 34.87 231 THR A CA 1
ATOM 1724 C C . THR A 1 231 ? 13.782 47.328 138.091 1.00 34.92 231 THR A C 1
ATOM 1725 O O . THR A 1 231 ? 13.255 47.429 139.208 1.00 34.89 231 THR A O 1
ATOM 1729 N N . ARG A 1 232 ? 13.345 48.003 137.022 1.00 34.79 232 ARG A N 1
ATOM 1730 C CA A ARG A 1 232 ? 12.304 49.057 137.109 0.50 35.49 232 ARG A CA 1
ATOM 1731 C CA B ARG A 1 232 ? 12.272 48.997 137.204 0.50 36.51 232 ARG A CA 1
ATOM 1732 C C . ARG A 1 232 ? 10.908 48.643 136.589 1.00 37.77 232 ARG A C 1
ATOM 1733 O O . ARG A 1 232 ? 9.955 49.426 136.694 1.00 39.59 232 ARG A O 1
ATOM 1748 N N . LEU A 1 233 ? 10.795 47.450 135.999 1.00 37.43 233 LEU A N 1
ATOM 1749 C CA . LEU A 1 233 ? 9.564 47.007 135.385 1.00 38.61 233 LEU A CA 1
ATOM 1750 C C . LEU A 1 233 ? 9.379 45.536 135.695 1.00 40.27 233 LEU A C 1
ATOM 1751 O O . LEU A 1 233 ? 10.372 44.793 135.766 1.00 40.00 233 LEU A O 1
ATOM 1756 N N . ASN A 1 234 ? 8.128 45.087 135.841 1.00 41.44 234 ASN A N 1
ATOM 1757 C CA . ASN A 1 234 ? 7.891 43.653 135.958 1.00 43.21 234 ASN A CA 1
ATOM 1758 C C . ASN A 1 234 ? 7.725 43.134 134.545 1.00 42.50 234 ASN A C 1
ATOM 1759 O O . ASN A 1 234 ? 6.627 43.163 134.018 1.00 42.89 234 ASN A O 1
ATOM 1764 N N . LEU A 1 235 ? 8.801 42.695 133.903 1.00 41.53 235 LEU A N 1
ATOM 1765 C CA . LEU A 1 235 ? 8.651 42.050 132.603 1.00 40.30 235 LEU A CA 1
ATOM 1766 C C . LEU A 1 235 ? 9.126 40.625 132.714 1.00 41.36 235 LEU A C 1
ATOM 1767 O O . LEU A 1 235 ? 9.967 40.317 133.538 1.00 42.73 235 LEU A O 1
ATOM 1772 N N . PRO A 1 236 ? 8.565 39.722 131.904 1.00 41.80 236 PRO A N 1
ATOM 1773 C CA . PRO A 1 236 ? 9.111 38.380 132.021 1.00 41.41 236 PRO A CA 1
ATOM 1774 C C . PRO A 1 236 ? 10.411 38.329 131.261 1.00 40.61 236 PRO A C 1
ATOM 1775 O O . PRO A 1 236 ? 10.571 39.073 130.303 1.00 40.92 236 PRO A O 1
ATOM 1779 N N . HIS A 1 237 ? 11.330 37.454 131.671 1.00 40.14 237 HIS A N 1
ATOM 1780 C CA . HIS A 1 237 ? 12.583 37.275 130.962 1.00 38.30 237 HIS A CA 1
ATOM 1781 C C . HIS A 1 237 ? 12.314 36.639 129.605 1.00 36.69 237 HIS A C 1
ATOM 1782 O O . HIS A 1 237 ? 11.701 35.534 129.514 1.00 35.12 237 HIS A O 1
ATOM 1789 N N . GLU A 1 238 ? 12.770 37.286 128.531 1.00 36.34 238 GLU A N 1
ATOM 1790 C CA . GLU A 1 238 ? 12.459 36.735 127.197 1.00 37.26 238 GLU A CA 1
ATOM 1791 C C . GLU A 1 238 ? 13.429 37.152 126.104 1.00 35.96 238 GLU A C 1
ATOM 1792 O O . GLU A 1 238 ? 13.782 38.304 126.037 1.00 36.14 238 GLU A O 1
ATOM 1798 N N . MET A 1 239 ? 13.879 36.199 125.280 1.00 34.35 239 MET A N 1
ATOM 1799 C CA . MET A 1 239 ? 14.794 36.499 124.178 1.00 33.35 239 MET A CA 1
ATOM 1800 C C . MET A 1 239 ? 14.110 36.017 122.930 1.00 34.24 239 MET A C 1
ATOM 1801 O O . MET A 1 239 ? 13.531 34.898 122.904 1.00 35.17 239 MET A O 1
ATOM 1806 N N . ILE A 1 240 ? 14.130 36.861 121.908 1.00 32.31 240 ILE A N 1
ATOM 1807 C CA . ILE A 1 240 ? 13.549 36.470 120.617 1.00 32.38 240 ILE A CA 1
ATOM 1808 C C . ILE A 1 240 ? 14.653 36.520 119.557 1.00 32.76 240 ILE A C 1
ATOM 1809 O O . ILE A 1 240 ? 15.388 37.508 119.457 1.00 32.20 240 ILE A O 1
ATOM 1814 N N . ILE A 1 241 ? 14.833 35.404 118.853 1.00 32.22 241 ILE A N 1
ATOM 1815 C CA . ILE A 1 241 ? 15.822 35.321 117.806 1.00 32.05 241 ILE A CA 1
ATOM 1816 C C . ILE A 1 241 ? 15.059 35.366 116.465 1.00 32.64 241 ILE A C 1
ATOM 1817 O O . ILE A 1 241 ? 14.202 34.526 116.210 1.00 33.48 241 ILE A O 1
ATOM 1822 N N . TYR A 1 242 ? 15.328 36.374 115.652 1.00 31.56 242 TYR A N 1
ATOM 1823 C CA . TYR A 1 242 ? 14.596 36.576 114.405 1.00 32.92 242 TYR A CA 1
ATOM 1824 C C . TYR A 1 242 ? 15.473 36.160 113.240 1.00 33.17 242 TYR A C 1
ATOM 1825 O O . TYR A 1 242 ? 16.567 36.707 113.075 1.00 33.98 242 TYR A O 1
ATOM 1834 N N . GLY A 1 243 ? 15.010 35.213 112.426 1.00 32.85 243 GLY A N 1
ATOM 1835 C CA . GLY A 1 243 ? 15.743 34.827 111.212 1.00 32.22 243 GLY A CA 1
ATOM 1836 C C . GLY A 1 243 ? 14.877 35.036 109.992 1.00 32.88 243 GLY A C 1
ATOM 1837 O O . GLY A 1 243 ? 13.733 35.446 110.106 1.00 33.35 243 GLY A O 1
ATOM 1838 N N . THR A 1 244 ? 15.423 34.792 108.816 1.00 32.95 244 THR A N 1
ATOM 1839 C CA . THR A 1 244 ? 14.676 35.019 107.574 1.00 34.71 244 THR A CA 1
ATOM 1840 C C . THR A 1 244 ? 13.477 34.100 107.329 1.00 35.74 244 THR A C 1
ATOM 1841 O O . THR A 1 244 ? 12.640 34.402 106.483 1.00 35.68 244 THR A O 1
ATOM 1845 N N . GLU A 1 245 ? 13.375 32.979 108.026 1.00 36.55 245 GLU A N 1
ATOM 1846 C CA . GLU A 1 245 ? 12.191 32.134 107.825 1.00 37.58 245 GLU A CA 1
ATOM 1847 C C . GLU A 1 245 ? 11.425 31.776 109.068 1.00 37.47 245 GLU A C 1
ATOM 1848 O O . GLU A 1 245 ? 10.609 30.855 109.038 1.00 37.48 245 GLU A O 1
ATOM 1854 N N . GLY A 1 246 ? 11.679 32.513 110.155 1.00 36.59 246 GLY A N 1
ATOM 1855 C CA . GLY A 1 246 ? 10.958 32.316 111.394 1.00 36.33 246 GLY A CA 1
ATOM 1856 C C . GLY A 1 246 ? 11.643 32.980 112.567 1.00 36.76 246 GLY A C 1
ATOM 1857 O O . GLY A 1 246 ? 12.652 33.695 112.419 1.00 35.94 246 GLY A O 1
ATOM 1858 N N . ARG A 1 247 ? 11.097 32.749 113.754 1.00 37.65 247 ARG A N 1
ATOM 1859 C CA . ARG A 1 247 ? 11.710 33.252 114.970 1.00 37.91 247 ARG A CA 1
ATOM 1860 C C . ARG A 1 247 ? 11.748 32.137 116.023 1.00 37.82 247 ARG A C 1
ATOM 1861 O O . ARG A 1 247 ? 11.048 31.147 115.901 1.00 38.91 247 ARG A O 1
ATOM 1869 N N . LEU A 1 248 ? 12.590 32.282 117.039 1.0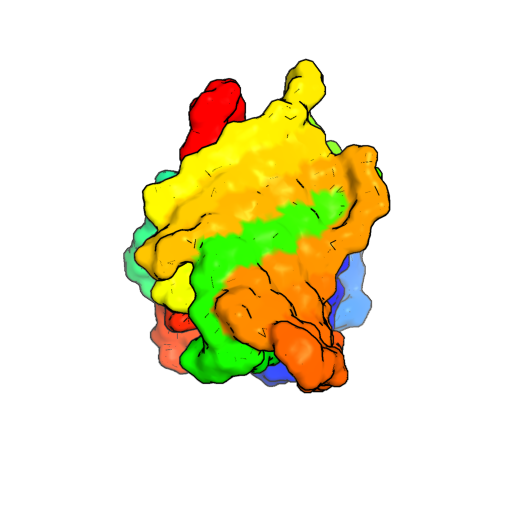0 36.50 248 LEU A N 1
ATOM 1870 C CA . LEU A 1 248 ? 12.592 31.350 118.152 1.00 36.11 248 LEU A CA 1
ATOM 1871 C C . LEU A 1 248 ? 12.401 32.225 119.381 1.00 35.21 248 LEU A C 1
ATOM 1872 O O . LEU A 1 248 ? 13.148 33.179 119.568 1.00 33.28 248 LEU A O 1
ATOM 1877 N N . ILE A 1 249 ? 11.372 31.921 120.171 1.00 35.36 249 ILE A N 1
ATOM 1878 C CA . ILE A 1 249 ? 11.078 32.667 121.377 1.00 34.55 249 ILE A CA 1
ATOM 1879 C C . ILE A 1 249 ? 11.530 31.859 122.572 1.00 34.60 249 ILE A C 1
ATOM 1880 O O . ILE A 1 249 ? 10.954 30.802 122.844 1.00 34.64 249 ILE A O 1
ATOM 1885 N N . ILE A 1 250 ? 12.544 32.373 123.281 1.00 33.57 250 ILE A N 1
ATOM 1886 C CA . ILE A 1 250 ? 13.173 31.687 124.362 1.00 34.74 250 ILE A CA 1
ATOM 1887 C C . ILE A 1 250 ? 12.872 32.391 125.710 1.00 36.41 250 ILE A C 1
ATOM 1888 O O . ILE A 1 250 ? 13.372 33.478 126.010 1.00 36.45 250 ILE A O 1
ATOM 1893 N N . PRO A 1 251 ? 12.058 31.750 126.555 1.00 37.44 251 PRO A N 1
ATOM 1894 C CA . PRO A 1 251 ? 11.836 32.371 127.872 1.00 36.20 251 PRO A CA 1
ATOM 1895 C C . PRO A 1 251 ? 12.980 32.060 128.815 1.00 36.19 251 PRO A C 1
ATOM 1896 O O . PRO A 1 251 ? 13.573 30.993 128.705 1.00 36.15 251 PRO A O 1
ATOM 1900 N N . HIS A 1 252 ? 13.281 32.969 129.754 1.00 37.39 252 HIS A N 1
ATOM 1901 C CA . HIS A 1 252 ? 14.377 32.779 130.747 1.00 36.63 252 HIS A CA 1
ATOM 1902 C C . HIS A 1 252 ? 15.459 31.823 130.252 1.00 36.75 252 HIS A C 1
ATOM 1903 O O . HIS A 1 252 ? 15.702 30.778 130.852 1.00 37.28 252 HIS A O 1
ATOM 1910 N N . PHE A 1 253 ? 16.144 32.241 129.195 1.00 36.69 253 PHE A N 1
ATOM 1911 C CA . PHE A 1 253 ? 17.033 31.394 128.384 1.00 37.02 253 PHE A CA 1
ATOM 1912 C C . PHE A 1 253 ? 18.091 30.621 129.135 1.00 37.25 253 PHE A C 1
ATOM 1913 O O . PHE A 1 253 ? 18.522 29.563 128.672 1.00 37.05 253 PHE A O 1
ATOM 1921 N N . TRP A 1 254 ? 18.497 31.121 130.301 1.00 38.10 254 TRP A N 1
ATOM 1922 C CA . TRP A 1 254 ? 19.603 30.499 131.017 1.00 38.68 254 TRP A CA 1
ATOM 1923 C C . TRP A 1 254 ? 19.132 29.371 131.946 1.00 38.62 254 TRP A C 1
ATOM 1924 O O . TRP A 1 254 ? 19.950 28.708 132.604 1.00 39.47 254 TRP A O 1
ATOM 1935 N N . LYS A 1 255 ? 17.817 29.170 132.005 1.00 36.60 255 LYS A N 1
ATOM 1936 C CA . LYS A 1 255 ? 17.194 28.363 133.052 1.00 36.79 255 LYS A CA 1
ATOM 1937 C C . LYS A 1 255 ? 16.114 27.490 132.418 1.00 36.25 255 LYS A C 1
ATOM 1938 O O . LYS A 1 255 ? 15.337 26.891 133.122 1.00 36.40 255 LYS A O 1
ATOM 1944 N N . THR A 1 256 ? 15.982 27.511 131.103 1.00 36.87 256 THR A N 1
ATOM 1945 C CA . THR A 1 256 ? 14.747 27.034 130.480 1.00 36.89 256 THR A CA 1
ATOM 1946 C C . THR A 1 256 ? 14.784 25.566 130.026 1.00 36.87 256 THR A C 1
ATOM 1947 O O . THR A 1 256 ? 15.840 25.010 129.668 1.00 37.34 256 THR A O 1
ATOM 1951 N N . THR A 1 257 ? 13.616 24.945 130.114 1.00 35.17 257 THR A N 1
ATOM 1952 C CA . THR A 1 257 ? 13.363 23.620 129.596 1.00 33.32 257 THR A CA 1
ATOM 1953 C C . THR A 1 257 ? 12.713 23.661 128.218 1.00 32.09 257 THR A C 1
ATOM 1954 O O . THR A 1 257 ? 12.518 22.613 127.609 1.00 30.56 257 THR A O 1
ATOM 1958 N N . HIS A 1 258 ? 12.375 24.865 127.737 1.00 32.58 258 HIS A N 1
ATOM 1959 C CA . HIS A 1 258 ? 11.580 25.009 126.509 1.00 33.74 258 HIS A CA 1
ATOM 1960 C C . HIS A 1 258 ? 11.797 26.296 125.736 1.00 34.30 258 HIS A C 1
ATOM 1961 O O . HIS A 1 258 ? 12.362 27.245 126.240 1.00 33.96 258 HIS A O 1
ATOM 1968 N N . ALA A 1 259 ? 11.275 26.303 124.512 1.00 35.55 259 ALA A N 1
ATOM 1969 C CA . ALA A 1 259 ? 11.343 27.416 123.595 1.00 37.00 259 ALA A CA 1
ATOM 1970 C C . ALA A 1 259 ? 10.311 27.164 122.484 1.00 38.35 259 ALA A C 1
ATOM 1971 O O . ALA A 1 259 ? 9.970 26.011 122.197 1.00 38.64 259 ALA A O 1
ATOM 1973 N N . LYS A 1 260 ? 9.792 28.231 121.887 1.00 39.25 260 LYS A N 1
ATOM 1974 C CA . LYS A 1 260 ? 8.792 28.088 120.824 1.00 41.28 260 LYS A CA 1
ATOM 1975 C C . LYS A 1 260 ? 9.295 28.543 119.467 1.00 40.72 260 LYS A C 1
ATOM 1976 O O . LYS A 1 260 ? 9.724 29.685 119.314 1.00 41.26 260 LYS A O 1
ATOM 1982 N N . LEU A 1 261 ? 9.236 27.658 118.483 1.00 40.19 261 LEU A N 1
ATOM 1983 C CA . LEU A 1 261 ? 9.637 28.005 117.129 1.00 40.68 261 LEU A CA 1
ATOM 1984 C C . LEU A 1 261 ? 8.397 28.379 116.295 1.00 41.77 261 LEU A C 1
ATOM 1985 O O . LEU A 1 261 ? 7.441 27.638 116.238 1.00 41.55 261 LEU A O 1
ATOM 1990 N N . VAL A 1 262 ? 8.415 29.573 115.716 1.00 43.30 262 VAL A N 1
ATOM 1991 C CA . VAL A 1 262 ? 7.311 30.103 114.949 1.00 44.30 262 VAL A CA 1
ATOM 1992 C C . VAL A 1 262 ? 7.834 30.348 113.540 1.00 46.63 262 VAL A C 1
ATOM 1993 O O . VAL A 1 262 ? 8.635 31.249 113.315 1.00 45.82 262 VAL A O 1
ATOM 1997 N N . ARG A 1 263 ? 7.407 29.502 112.607 1.00 49.10 263 ARG A N 1
ATOM 1998 C CA . ARG A 1 263 ? 7.887 29.559 111.231 1.00 51.71 263 ARG A CA 1
ATOM 1999 C C . ARG A 1 263 ? 7.138 30.667 110.489 1.00 52.91 263 ARG A C 1
ATOM 2000 O O . ARG A 1 263 ? 5.969 30.930 110.788 1.00 51.35 263 ARG A O 1
ATOM 2008 N N . ASN A 1 264 ? 7.816 31.361 109.574 1.00 55.91 264 ASN A N 1
ATOM 2009 C CA . ASN A 1 264 ? 7.119 32.301 108.696 1.00 59.27 264 ASN A CA 1
ATOM 2010 C C . ASN A 1 264 ? 5.890 31.572 108.152 1.00 61.80 264 ASN A C 1
ATOM 2011 O O . ASN A 1 264 ? 5.984 30.775 107.219 1.00 61.45 264 ASN A O 1
ATOM 2016 N N . ASP A 1 265 ? 4.740 31.861 108.752 1.00 64.51 265 ASP A N 1
ATOM 2017 C CA . ASP A 1 265 ? 3.691 30.836 108.954 1.00 67.25 265 ASP A CA 1
ATOM 2018 C C .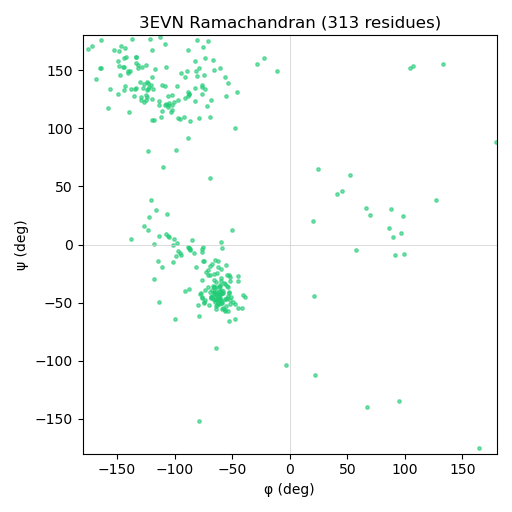 ASP A 1 265 ? 3.780 29.459 108.255 1.00 68.05 265 ASP A C 1
ATOM 2019 O O . ASP A 1 265 ? 4.283 29.315 107.129 1.00 68.18 265 ASP A O 1
ATOM 2024 N N . THR A 1 266 ? 3.224 28.473 108.967 1.00 68.10 266 THR A N 1
ATOM 2025 C CA . THR A 1 266 ? 3.615 27.067 108.915 1.00 67.45 266 THR A CA 1
ATOM 2026 C C . THR A 1 266 ? 3.839 26.777 110.383 1.00 66.18 266 THR A C 1
ATOM 2027 O O . THR A 1 266 ? 4.723 26.008 110.758 1.00 66.05 266 THR A O 1
ATOM 2031 N N . SER A 1 267 ? 2.969 27.375 111.188 1.00 65.03 267 SER A N 1
ATOM 2032 C CA . SER A 1 267 ? 3.413 28.179 112.313 1.00 64.44 267 SER A CA 1
ATOM 2033 C C . SER A 1 267 ? 4.187 27.611 113.500 1.00 62.72 267 SER A C 1
ATOM 2034 O O . SER A 1 267 ? 5.419 27.614 113.478 1.00 63.46 267 SER A O 1
ATOM 2037 N N . ALA A 1 268 ? 3.495 27.147 114.535 1.00 59.94 268 ALA A N 1
ATOM 2038 C CA . ALA A 1 268 ? 4.159 27.038 115.836 1.00 57.89 268 ALA A CA 1
ATOM 2039 C C . ALA A 1 268 ? 4.410 25.632 116.348 1.00 56.22 268 ALA A C 1
ATOM 2040 O O . ALA A 1 268 ? 3.553 24.763 116.261 1.00 57.02 268 ALA A O 1
ATOM 2042 N N . ARG A 1 269 ? 5.605 25.430 116.887 1.00 54.08 269 ARG A N 1
ATOM 2043 C CA . ARG A 1 269 ? 6.022 24.176 117.492 1.00 51.89 269 ARG A CA 1
ATOM 2044 C C . ARG A 1 269 ? 6.734 24.495 118.816 1.00 50.90 269 ARG A C 1
ATOM 2045 O O . ARG A 1 269 ? 7.661 25.311 118.850 1.00 50.48 269 ARG A O 1
ATOM 2053 N N . THR A 1 270 ? 6.320 23.866 119.907 1.00 49.78 270 THR A N 1
ATOM 2054 C CA . THR A 1 270 ? 7.111 23.942 121.114 1.00 48.80 270 THR A CA 1
ATOM 2055 C C . THR A 1 270 ? 8.261 22.942 121.120 1.00 49.40 270 THR A C 1
ATOM 2056 O O . THR A 1 270 ? 8.097 21.779 120.751 1.00 50.21 270 THR A O 1
ATOM 2060 N N . ILE A 1 271 ? 9.434 23.411 121.511 1.00 49.79 271 ILE A N 1
ATOM 2061 C CA . ILE A 1 271 ? 10.585 22.544 121.717 1.00 50.54 271 ILE A CA 1
ATOM 2062 C C . ILE A 1 271 ? 10.860 22.435 123.211 1.00 50.82 271 ILE A C 1
ATOM 2063 O O . ILE A 1 271 ? 10.847 23.443 123.929 1.00 50.44 271 ILE A O 1
ATOM 2068 N N . GLN A 1 272 ? 11.129 21.217 123.669 1.00 51.19 272 GLN A N 1
ATOM 2069 C CA . GLN A 1 272 ? 11.325 20.970 125.085 1.00 51.27 272 GLN A CA 1
ATOM 2070 C C . GLN A 1 272 ? 12.384 19.928 125.347 1.00 50.46 272 GLN A C 1
ATOM 2071 O O . GLN A 1 272 ? 12.715 19.127 124.474 1.00 50.31 272 GLN A O 1
ATOM 2077 N N . VAL A 1 273 ? 12.891 19.938 126.576 1.00 49.37 273 VAL A N 1
ATOM 2078 C CA . VAL A 1 273 ? 13.834 18.938 127.021 1.00 48.47 273 VAL A CA 1
ATOM 2079 C C . VAL A 1 273 ? 13.475 18.477 128.441 1.00 48.62 273 VAL A C 1
ATOM 2080 O O . VAL A 1 273 ? 12.501 18.947 129.031 1.00 48.17 273 VAL A O 1
ATOM 2084 N N . ASP A 1 274 ? 14.229 17.513 128.951 1.00 49.19 274 ASP A N 1
ATOM 2085 C CA . ASP A 1 274 ? 14.131 17.098 130.341 1.00 49.73 274 ASP A CA 1
ATOM 2086 C C . ASP A 1 274 ? 15.239 17.817 131.086 1.00 49.14 274 ASP A C 1
ATOM 2087 O O . ASP A 1 274 ? 16.365 17.874 130.588 1.00 48.63 274 ASP A O 1
ATOM 2092 N N . MET A 1 275 ? 14.927 18.354 132.267 1.00 48.68 275 MET A N 1
ATOM 2093 C CA . MET A 1 275 ? 15.925 18.988 133.129 1.00 47.67 275 MET A CA 1
ATOM 2094 C C . MET A 1 275 ? 15.449 19.023 134.574 1.00 49.15 275 MET A C 1
ATOM 2095 O O . MET A 1 275 ? 14.443 19.651 134.875 1.00 49.20 275 MET A O 1
ATOM 2100 N N . VAL A 1 276 ? 16.185 18.349 135.455 1.00 50.36 276 VAL A N 1
ATOM 2101 C CA . VAL A 1 276 ? 15.923 18.365 136.881 1.00 51.49 276 VAL A CA 1
ATOM 2102 C C . VAL A 1 276 ? 16.517 19.660 137.376 1.00 53.51 276 VAL A C 1
ATOM 2103 O O . VAL A 1 276 ? 15.850 20.469 138.030 1.00 54.96 276 VAL A O 1
ATOM 2107 N N . SER A 1 277 ? 17.783 19.866 137.019 1.00 53.09 277 SER A N 1
ATOM 2108 C CA . SER A 1 277 ? 18.606 20.892 137.642 1.00 51.80 277 SER A CA 1
ATOM 2109 C C . SER A 1 277 ? 19.377 21.691 136.600 1.00 50.69 277 SER A C 1
ATOM 2110 O O . SER A 1 277 ? 19.969 21.121 135.695 1.00 50.51 277 SER A O 1
ATOM 2113 N N . ASP A 1 278 ? 19.371 23.015 136.722 1.00 50.23 278 ASP A N 1
ATOM 2114 C CA . ASP A 1 278 ? 20.169 23.839 135.814 1.00 50.33 278 ASP A CA 1
ATOM 2115 C C . ASP A 1 278 ? 21.678 23.796 136.171 1.00 50.44 278 ASP A C 1
ATOM 2116 O O . ASP A 1 278 ? 22.519 24.142 135.342 1.00 49.72 278 ASP A O 1
ATOM 2121 N N . PHE A 1 279 ? 22.003 23.301 137.374 1.00 50.78 279 PHE A N 1
ATOM 2122 C CA . PHE A 1 279 ? 23.395 23.139 137.819 1.00 51.35 279 PHE A CA 1
ATOM 2123 C C . PHE A 1 279 ? 23.944 21.733 137.552 1.00 50.89 279 PHE A C 1
ATOM 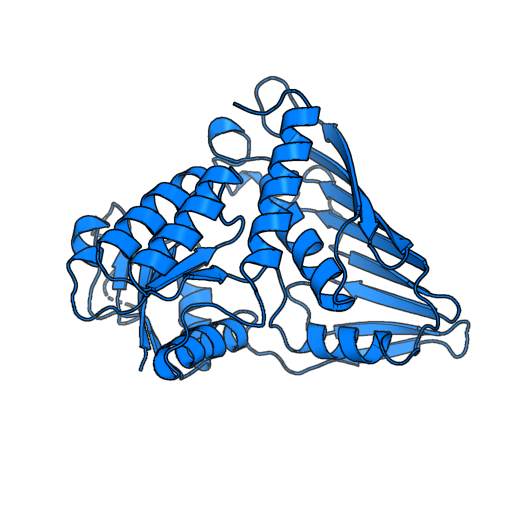2124 O O . PHE A 1 279 ? 25.133 21.487 137.765 1.00 51.15 279 PHE A O 1
ATOM 2132 N N . GLU A 1 280 ? 23.093 20.793 137.147 1.00 49.76 280 GLU A N 1
ATOM 2133 C CA . GLU A 1 280 ? 23.563 19.407 137.045 1.00 49.09 280 GLU A CA 1
ATOM 2134 C C . GLU A 1 280 ? 24.662 19.191 136.005 1.00 48.27 280 GLU A C 1
ATOM 2135 O O . GLU A 1 280 ? 25.724 18.658 136.315 1.00 47.48 280 GLU A O 1
ATOM 2141 N N . LYS A 1 281 ? 24.401 19.581 134.763 1.00 48.93 281 LYS A N 1
ATOM 2142 C CA . LYS A 1 281 ? 25.370 19.333 133.702 1.00 49.30 281 LYS A CA 1
ATOM 2143 C C . LYS A 1 281 ? 26.660 20.135 133.879 1.00 48.93 281 LYS A C 1
ATOM 2144 O O . LYS A 1 281 ? 27.750 19.659 133.548 1.00 49.15 281 LYS A O 1
ATOM 2150 N N . GLU A 1 282 ? 26.554 21.354 134.389 1.00 48.62 282 GLU A N 1
ATOM 2151 C CA . GLU A 1 282 ? 27.777 22.113 134.633 1.00 49.09 282 GLU A CA 1
ATOM 2152 C C . GLU A 1 282 ? 28.630 21.448 135.724 1.00 48.69 282 GLU A C 1
ATOM 2153 O O . GLU A 1 282 ? 29.867 21.431 135.637 1.00 48.64 282 GLU A O 1
ATOM 2159 N N . ALA A 1 283 ? 27.965 20.886 136.735 1.00 48.38 283 ALA A N 1
ATOM 2160 C CA . ALA A 1 283 ? 28.656 20.224 137.836 1.00 48.25 283 ALA A CA 1
ATOM 2161 C C . ALA A 1 283 ? 29.224 18.889 137.374 1.00 47.53 283 ALA A C 1
ATOM 2162 O O . ALA A 1 283 ? 30.337 18.509 137.735 1.00 47.64 283 ALA A O 1
ATOM 2164 N N . TYR A 1 284 ? 28.472 18.183 136.547 1.00 47.11 284 TYR A N 1
ATOM 2165 C CA . TYR A 1 284 ? 29.005 16.973 135.935 1.00 47.32 284 TYR A CA 1
ATOM 2166 C C . TYR A 1 284 ? 30.328 17.255 135.256 1.00 45.91 284 TYR A C 1
ATOM 2167 O O . TYR A 1 284 ? 31.271 16.455 135.321 1.00 46.35 284 TYR A O 1
ATOM 2176 N N . HIS A 1 285 ? 30.373 18.401 134.588 1.00 44.07 285 HIS A N 1
ATOM 2177 C CA . HIS A 1 285 ? 31.438 18.751 133.670 1.00 42.82 285 HIS A CA 1
ATOM 2178 C C . HIS A 1 285 ? 32.727 19.209 134.359 1.00 41.95 285 HIS A C 1
ATOM 2179 O O . HIS A 1 285 ? 33.846 18.842 133.948 1.00 40.92 285 HIS A O 1
ATOM 2186 N N . VAL A 1 286 ? 32.566 20.035 135.386 1.00 42.18 286 VAL A N 1
ATOM 2187 C CA . VAL A 1 286 ? 33.701 20.525 136.149 1.00 42.86 286 VAL A CA 1
ATOM 2188 C C . VAL A 1 286 ? 34.459 19.347 136.752 1.00 44.03 286 VAL A C 1
ATOM 2189 O O . VAL A 1 286 ? 35.693 19.299 136.716 1.00 44.44 286 VAL A O 1
ATOM 2193 N N . SER A 1 287 ? 33.733 18.376 137.288 1.00 44.50 287 SER A N 1
ATOM 2194 C CA . SER A 1 287 ? 34.407 17.248 137.904 1.00 45.25 287 SER A CA 1
ATOM 2195 C C . SER A 1 287 ? 35.087 16.338 136.878 1.00 45.64 287 SER A C 1
ATOM 2196 O O . SER A 1 287 ? 36.056 15.655 137.210 1.00 45.07 287 SER A O 1
ATOM 2199 N N . GLN A 1 288 ? 34.590 16.326 135.640 1.00 46.65 288 GLN A N 1
ATOM 2200 C CA . GLN A 1 288 ? 35.139 15.439 134.604 1.00 47.12 288 GLN A CA 1
ATOM 2201 C C . GLN A 1 288 ? 36.485 15.973 134.122 1.00 46.09 288 GLN A C 1
ATOM 2202 O O . GLN A 1 288 ? 37.474 15.227 134.008 1.00 45.81 288 GLN A O 1
ATOM 2208 N N . MET A 1 289 ? 36.486 17.263 133.797 1.00 45.15 289 MET A N 1
ATOM 2209 C CA . MET A 1 289 ? 37.682 18.023 133.429 1.00 43.85 289 MET A CA 1
ATOM 2210 C C . MET A 1 289 ? 38.678 17.851 134.554 1.00 43.95 289 MET A C 1
ATOM 2211 O O . MET A 1 289 ? 39.909 17.962 134.398 1.00 43.78 289 MET A O 1
ATOM 2216 N N . ILE A 1 290 ? 38.092 17.595 135.710 1.00 43.20 290 ILE A N 1
ATOM 2217 C CA . ILE A 1 290 ? 38.800 17.503 136.938 1.00 42.77 290 ILE A CA 1
ATOM 2218 C C . ILE A 1 290 ? 39.465 16.114 136.964 1.00 42.89 290 ILE A C 1
ATOM 2219 O O . ILE A 1 290 ? 40.700 15.993 136.998 1.00 42.18 290 ILE A O 1
ATOM 2224 N N . LEU A 1 291 ? 38.643 15.071 136.916 1.00 43.53 291 LEU A N 1
ATOM 2225 C CA . LEU A 1 291 ? 39.154 13.709 136.871 1.00 44.47 291 LEU A CA 1
ATOM 2226 C C . LEU A 1 291 ? 39.985 13.539 135.598 1.00 45.45 291 LEU A C 1
ATOM 2227 O O . LEU A 1 291 ? 41.138 13.113 135.643 1.00 45.44 291 LEU A O 1
ATOM 2232 N N . GLU A 1 292 ? 39.402 13.918 134.466 1.00 46.19 292 GLU A N 1
ATOM 2233 C CA . GLU A 1 292 ? 40.083 13.812 133.182 1.00 46.78 292 GLU A CA 1
ATOM 2234 C C . GLU A 1 292 ? 41.394 14.618 133.099 1.00 47.01 292 GLU A C 1
ATOM 2235 O O . GLU A 1 292 ? 42.045 14.644 132.056 1.00 47.09 292 GLU A O 1
ATOM 2241 N N . GLY A 1 293 ? 41.779 15.265 134.197 1.00 46.94 293 GLY A N 1
ATOM 2242 C CA . GLY A 1 293 ? 43.029 16.024 134.263 1.00 46.87 293 GLY A CA 1
ATOM 2243 C C . GLY A 1 293 ? 43.132 17.318 133.462 1.00 47.36 293 GLY A C 1
ATOM 2244 O O . GLY A 1 293 ? 44.238 17.746 133.121 1.00 47.90 293 GLY A O 1
ATOM 2245 N N . GLN A 1 294 ? 42.001 17.957 133.174 1.00 47.13 294 GLN A N 1
ATOM 2246 C CA . GLN A 1 294 ? 42.003 19.231 132.436 1.00 47.75 294 GLN A CA 1
ATOM 2247 C C . GLN A 1 294 ? 42.267 20.464 133.294 1.00 48.10 294 GLN A C 1
ATOM 2248 O O . GLN A 1 294 ? 42.045 20.457 134.496 1.00 49.30 294 GLN A O 1
ATOM 2254 N N . ARG A 1 295 ? 42.717 21.536 132.660 1.00 47.60 295 ARG A N 1
ATOM 2255 C CA . ARG A 1 295 ? 43.148 22.728 133.366 1.00 47.76 295 ARG A CA 1
ATOM 2256 C C . ARG A 1 295 ? 42.187 23.892 133.019 1.00 47.01 295 ARG A C 1
ATOM 2257 O O . ARG A 1 295 ? 42.170 24.945 133.671 1.00 46.03 295 ARG A O 1
ATOM 2265 N N . VAL A 1 296 ? 41.396 23.670 131.970 1.00 46.91 296 VAL A N 1
ATOM 2266 C CA . VAL A 1 296 ? 40.389 24.614 131.509 1.00 46.97 296 VAL A CA 1
ATOM 2267 C C . VAL A 1 296 ? 39.222 23.851 130.907 1.00 46.45 296 VAL A C 1
ATOM 2268 O O . VAL A 1 296 ? 39.305 22.640 130.675 1.00 46.55 296 VAL A O 1
ATOM 2272 N N . SER A 1 297 ? 38.119 24.560 130.703 1.00 45.97 297 SER A N 1
ATOM 2273 C CA . SER A 1 297 ? 36.955 24.015 130.015 1.00 44.95 297 SER A CA 1
ATOM 2274 C C . SER A 1 297 ? 37.057 24.246 128.506 1.00 44.66 297 SER A C 1
ATOM 2275 O O . SER A 1 297 ? 37.657 25.234 128.056 1.00 45.18 297 SER A O 1
ATOM 2278 N N . HIS A 1 298 ? 36.480 23.334 127.732 1.00 43.59 298 HIS A N 1
ATOM 2279 C CA . HIS A 1 298 ? 36.322 23.556 126.307 1.00 43.76 298 HIS A CA 1
ATOM 2280 C C . HIS A 1 298 ? 34.878 23.981 126.013 1.00 41.12 298 HIS A C 1
ATOM 2281 O O . HIS A 1 298 ? 34.524 24.177 124.856 1.00 40.04 298 HIS A O 1
ATOM 2288 N N . ILE A 1 299 ? 34.042 24.066 127.050 1.00 39.40 299 ILE A N 1
ATOM 2289 C CA . ILE A 1 299 ? 32.694 24.594 126.906 1.00 38.70 299 ILE A CA 1
ATOM 2290 C C . ILE A 1 299 ? 32.648 26.061 127.371 1.00 38.63 299 ILE A C 1
ATOM 2291 O O . ILE A 1 299 ? 32.383 26.980 126.592 1.00 38.56 299 ILE A O 1
ATOM 2296 N N . MET A 1 300 ? 32.907 26.305 128.647 1.00 37.19 300 MET A N 1
ATOM 2297 C CA . MET A 1 300 ? 32.960 27.701 129.083 1.00 35.29 300 MET A CA 1
ATOM 2298 C C . MET A 1 300 ? 34.421 28.139 129.139 1.00 35.17 300 MET A C 1
ATOM 2299 O O . MET A 1 300 ? 35.055 28.195 130.195 1.00 34.85 300 MET A O 1
ATO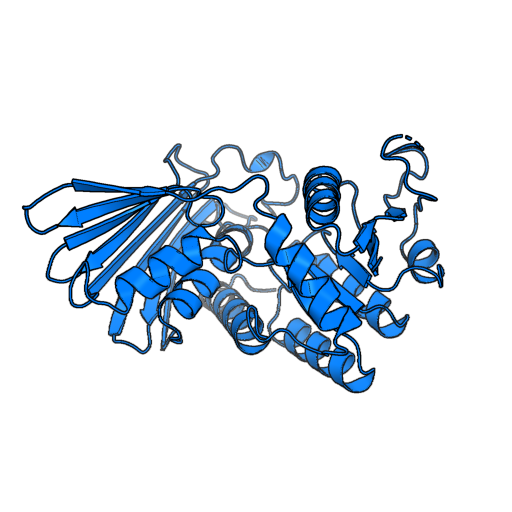M 2304 N N . THR A 1 301 ? 34.930 28.486 127.976 1.00 36.24 301 THR A N 1
ATOM 2305 C CA . THR A 1 301 ? 36.343 28.694 127.819 1.00 37.66 301 THR A CA 1
ATOM 2306 C C . THR A 1 301 ? 36.746 30.005 128.484 1.00 38.77 301 THR A C 1
ATOM 2307 O O . THR A 1 301 ? 35.897 30.876 128.725 1.00 38.74 301 THR A O 1
ATOM 2311 N N . PRO A 1 302 ? 38.048 30.144 128.775 1.00 40.28 302 PRO A N 1
ATOM 2312 C CA . PRO A 1 302 ? 38.690 31.355 129.290 1.00 40.35 302 PRO A CA 1
ATOM 2313 C C . PRO A 1 302 ? 38.428 32.504 128.334 1.00 40.88 302 PRO A C 1
ATOM 2314 O O . PRO A 1 302 ? 38.318 33.652 128.734 1.00 41.04 302 PRO A O 1
ATOM 2318 N N . GLN A 1 303 ? 38.353 32.183 127.050 1.00 41.35 303 GLN A N 1
ATOM 2319 C CA . GLN A 1 303 ? 38.162 33.187 126.028 1.00 41.03 303 GLN A CA 1
ATOM 2320 C C . GLN A 1 303 ? 36.804 33.830 126.222 1.00 40.02 303 GLN A C 1
ATOM 2321 O O . GLN A 1 303 ? 36.677 35.051 126.205 1.00 40.78 303 GLN A O 1
ATOM 2327 N N . LEU A 1 304 ? 35.797 32.978 126.367 1.00 38.22 304 LEU A N 1
ATOM 2328 C CA . LEU A 1 304 ? 34.422 33.372 126.615 1.00 37.93 304 LEU A CA 1
ATOM 2329 C C . LEU A 1 304 ? 34.325 34.144 127.929 1.00 37.14 304 LEU A C 1
ATOM 2330 O O . LEU A 1 304 ? 33.606 35.150 128.030 1.00 37.20 304 LEU A O 1
ATOM 2335 N N . THR A 1 305 ? 35.022 33.671 128.962 1.00 35.87 305 THR A N 1
ATOM 2336 C CA . THR A 1 305 ? 35.006 34.413 130.232 1.00 34.67 305 THR A CA 1
ATOM 2337 C C . THR A 1 305 ? 35.649 35.788 130.067 1.00 35.74 305 THR A C 1
ATOM 2338 O O . THR A 1 305 ? 35.040 36.814 130.352 1.00 36.18 305 THR A O 1
ATOM 2342 N N . LEU A 1 306 ? 36.864 35.820 129.542 1.00 36.35 306 LEU A N 1
ATOM 2343 C CA . LEU A 1 306 ? 37.607 37.088 129.457 1.00 37.93 306 LEU A CA 1
ATOM 2344 C C . LEU A 1 306 ? 36.905 38.171 128.601 1.00 36.87 306 LEU A C 1
ATOM 2345 O O . LEU A 1 306 ? 36.916 39.353 128.939 1.00 37.64 306 LEU A O 1
ATOM 2350 N N . SER A 1 307 ? 36.308 37.760 127.486 1.00 35.76 307 SER A N 1
ATOM 2351 C CA . SER A 1 307 ? 35.645 38.678 126.585 1.00 35.17 307 SER A CA 1
ATOM 2352 C C . SER A 1 307 ? 34.413 39.356 127.280 1.00 36.69 307 SER A C 1
ATOM 2353 O O . SER A 1 307 ? 34.189 40.564 127.132 1.00 36.85 307 SER A O 1
ATOM 2356 N N . GLY A 1 308 ? 33.656 38.597 128.072 1.00 36.99 308 GLY A N 1
ATOM 2357 C CA . GLY A 1 308 ? 32.535 39.197 128.864 1.00 37.35 308 GLY A CA 1
ATOM 2358 C C . GLY A 1 308 ? 32.994 40.192 129.924 1.00 36.69 308 GLY A C 1
ATOM 2359 O O . GLY A 1 308 ? 32.389 41.268 130.111 1.00 35.57 308 GLY A O 1
ATOM 2360 N N . VAL A 1 309 ? 34.090 39.837 130.621 1.00 37.09 309 VAL A N 1
ATOM 2361 C CA . VAL A 1 309 ? 34.663 40.703 131.630 1.00 36.45 309 VAL A CA 1
ATOM 2362 C C . VAL A 1 309 ? 35.160 42.019 130.989 1.00 35.62 309 VAL A C 1
ATOM 2363 O O . VAL A 1 309 ? 34.815 43.113 131.425 1.00 34.79 309 VAL A O 1
ATOM 2367 N N . LYS A 1 310 ? 35.968 41.900 129.946 1.00 35.99 310 LYS A N 1
ATOM 2368 C CA . LYS A 1 310 ? 36.418 43.076 129.172 1.00 36.47 310 LYS A CA 1
ATOM 2369 C C . LYS A 1 310 ? 35.240 43.951 128.738 1.00 34.20 310 LYS A C 1
ATOM 2370 O O . LYS A 1 310 ? 35.247 45.147 128.925 1.00 34.28 310 LYS A O 1
ATOM 2376 N N . ILE A 1 311 ? 34.242 43.360 128.119 1.00 32.47 311 ILE A N 1
ATOM 2377 C CA . ILE A 1 311 ? 33.158 44.172 127.584 1.00 33.69 311 ILE A CA 1
ATOM 2378 C C . ILE A 1 311 ? 32.424 44.913 128.687 1.00 33.37 311 ILE A C 1
ATOM 2379 O O . ILE A 1 311 ? 32.158 46.109 128.575 1.00 33.42 311 ILE A O 1
ATOM 2384 N N . ILE A 1 312 ? 32.146 44.218 129.783 1.00 33.23 312 ILE A N 1
ATOM 2385 C CA . ILE A 1 312 ? 31.446 44.860 130.898 1.00 32.62 312 ILE A CA 1
ATOM 2386 C C . ILE A 1 312 ? 32.281 46.007 131.490 1.00 33.00 312 ILE A C 1
ATOM 2387 O O . ILE A 1 312 ? 31.768 47.113 131.669 1.00 32.18 312 ILE A O 1
ATOM 2392 N N . GLU A 1 313 ? 33.558 45.746 131.743 1.00 34.22 313 GLU A N 1
ATOM 2393 C CA . GLU A 1 313 ? 34.473 46.782 132.207 1.00 36.19 313 GLU A CA 1
ATOM 2394 C C . GLU A 1 313 ? 34.448 47.945 131.245 1.00 36.05 313 GLU A C 1
ATOM 2395 O O . GLU A 1 313 ? 34.382 49.087 131.691 1.00 36.81 313 GLU A O 1
ATOM 2401 N N . ASP A 1 314 ? 34.523 47.667 129.936 1.00 36.08 314 ASP A N 1
ATOM 2402 C CA . ASP A 1 314 ? 34.557 48.742 128.918 1.00 35.76 314 ASP A CA 1
ATOM 2403 C C . ASP A 1 314 ? 33.276 49.606 128.958 1.00 34.56 314 ASP A C 1
ATOM 2404 O O . ASP A 1 314 ? 33.329 50.838 128.887 1.00 34.54 314 ASP A O 1
ATOM 2409 N N . LEU A 1 315 ? 32.131 48.951 129.088 1.00 33.77 315 LEU A N 1
ATOM 2410 C CA . LEU A 1 315 ? 30.858 49.656 129.162 1.00 33.14 315 LEU A CA 1
ATOM 2411 C C . LEU A 1 315 ? 30.937 50.633 130.307 1.00 33.68 315 LEU A C 1
ATOM 2412 O O . LEU A 1 315 ? 30.796 51.841 130.111 1.00 35.08 315 LEU A O 1
ATOM 2417 N N . TYR A 1 316 ? 31.222 50.138 131.510 1.00 32.56 316 TYR A N 1
ATOM 2418 C CA . TYR A 1 316 ? 31.295 51.007 132.664 1.00 32.16 316 TYR A CA 1
ATOM 2419 C C . TYR A 1 316 ? 32.330 52.122 132.489 1.00 33.95 316 TYR A C 1
ATOM 2420 O O . TYR A 1 316 ? 32.082 53.262 132.895 1.00 34.95 316 TYR A O 1
ATOM 2429 N N . ARG A 1 317 ? 33.497 51.817 131.931 1.00 35.11 317 ARG A N 1
ATOM 2430 C CA . ARG A 1 317 ? 34.495 52.876 131.704 1.00 38.51 317 ARG A CA 1
ATOM 2431 C C . ARG A 1 317 ? 33.887 53.945 130.782 1.00 39.23 317 ARG A C 1
ATOM 2432 O O . ARG A 1 317 ? 34.064 55.132 130.999 1.00 38.72 317 ARG A O 1
ATOM 2440 N N . SER A 1 318 ? 33.125 53.514 129.777 1.00 39.37 318 SER A N 1
ATOM 2441 C CA . SER A 1 318 ? 32.617 54.471 128.797 1.00 39.55 318 SER A CA 1
ATOM 2442 C C . SER A 1 318 ? 31.646 55.423 129.471 1.00 39.98 318 SER A C 1
ATOM 2443 O O . SER A 1 318 ? 31.447 56.543 129.026 1.00 41.49 318 SER A O 1
ATOM 2446 N N . TRP A 1 319 ? 31.043 54.972 130.555 1.00 39.65 319 TRP A N 1
ATOM 2447 C CA . TRP A 1 319 ? 30.082 55.766 131.284 1.00 39.00 319 TRP A CA 1
ATOM 2448 C C . TRP A 1 319 ? 30.784 56.654 132.370 1.00 41.84 319 TRP A C 1
ATOM 2449 O O . TRP A 1 319 ? 30.147 57.458 133.028 1.00 42.93 319 TRP A O 1
ATOM 2460 N N . GLY A 1 320 ? 32.091 56.543 132.509 1.00 42.97 320 GLY A N 1
ATOM 2461 C CA . GLY A 1 320 ? 32.777 57.194 133.601 1.00 45.88 320 GLY A CA 1
ATOM 2462 C C . GLY A 1 320 ? 32.324 56.549 134.896 1.00 48.73 320 GLY A C 1
ATOM 2463 O O . GLY A 1 320 ? 32.239 57.207 135.919 1.00 48.83 320 GLY A O 1
ATOM 2464 N N . LYS A 1 321 ? 31.995 55.258 134.857 1.00 51.85 321 LYS A N 1
ATOM 2465 C CA . LYS A 1 321 ? 31.511 54.589 136.059 1.00 53.89 321 LYS A CA 1
ATOM 2466 C C . LYS A 1 321 ? 32.453 53.489 136.495 1.00 57.99 321 LYS A C 1
ATOM 2467 O O . LYS A 1 321 ? 32.039 52.499 137.101 1.00 58.77 321 LYS A O 1
ATOM 2473 N N . GLU A 1 322 ? 33.729 53.664 136.191 1.00 61.08 322 GLU A N 1
ATOM 2474 C CA . GLU A 1 322 ? 34.707 52.725 136.655 1.00 64.72 322 GLU A CA 1
ATOM 2475 C C . GLU A 1 322 ? 34.994 53.038 138.113 1.00 67.01 322 GLU A C 1
ATOM 2476 O O . GLU A 1 322 ? 34.126 53.560 138.835 1.00 67.25 322 GLU A O 1
ATOM 2482 N N . GLY A 1 323 ? 36.214 52.719 138.539 1.00 68.24 323 GLY A N 1
ATOM 2483 C CA . GLY A 1 323 ? 36.670 53.049 139.880 1.00 69.06 323 GLY A CA 1
ATOM 2484 C C . GLY A 1 323 ? 38.017 53.742 139.827 1.00 69.83 323 GLY A C 1
ATOM 2485 O O . GLY A 1 323 ? 38.966 53.232 139.223 1.00 70.31 323 GLY A O 1
#

Radius of gyration: 19.58 Å; Cα contacts (8 Å, |Δi|>4): 704; chains: 1; bounding box: 48×48×56 Å

B-factor: mean 45.19, std 13.27, range [21.07, 101.51]

Secondary structure (DSSP, 8-state):
-EEEEEEB--TTHHHHHHHHHHH-SEEEEEEE-S-SSTT------S-EES-HHHHHT-TT--EEEE-S-GGGHHHHHHHHHHTT-EEEEESS--SSHHHHHHHHHHHHHTT--EEEE-SS-SSHHHHHHHHHHHTTTT-SEEEEEEEEE-TTGGGSTTTT-GGGT-SHHHHHHHHHHHHHHHHTT--EEEEEEEEE--TTS--SEEEEEEEETTS-EEEEEEESSS----EEEEEETTEEEEEETTTS-SEEEEEESSS-EEEEE---S-TTHHHHHHHHHHHHTT-SS-SSS-HHHHHHHHHHHHHHHHHTT---

Foldseek 3Di:
DAEEEEEDPPVCPCQLQVQLVQLVLYHYQEYEDLPLPPPPCPVVRVGYYPDLVVVLPDPRHAEYEYDDQQACLLVSLVVSLVSRHAYEYEPPNHQALVSLVVSLVSLVVSLHAYFYQDLQQFDPVLVVLLVCVVPPLQAAWAEKEWEAEALPVCVPVCQFAVVSQHAQLRPPVSSVLLSVCLSPVWHWDDKEKDFDRDPRTYGQKMWMWTATPSGHIYIYIGHNNDPDFTWMWTHGNFWIKIQGPNRFDQWIWTQTVPVGIDIDGDDDPGSNNRVSNQSSCCVVVSHSYDPRRGSVSSSSSSVSSQVRCVVVVNHD

Sequence (316 aa):
KVRYGVVSTAKVAPRFIEGVRLAGNGEVVAVSSRTLESAQAKYHLPKAYDKLEDMLADESIDVIYVATINQDHYKVAKAALLAGKHVLVEKPFTLTYDQANELFALAESCNLFLMEAQKSVFIPMTQVIKKLLASGEIGEVISISSTTAYPNIDHVTWFRELELGGGTVHFMAPYALSYLQYLFDATITHASGTATFPKGQSDSQSKLLLQLSNGVLVDIFLTTRRLNLPHEMIIYGTEGRLIIPHFWKTTHAKLVRNDTSARTIQVDMVSDFEKEAYHVSQMILEGQRVSHIMTPQLTLSGVKIIEDLYRSWGKEG

Organism: Streptococcus agalactiae serotype V (strain ATCC BAA-611 / 2603 V/R) (NCBI:txid208435)

InterPro domains:
  IPR000683 Gfo/Idh/MocA-like oxidoreductase, N-terminal [PF01408] (5-120)
  IPR036291 NAD(P)-binding domain superfamily [SSF51735] (3-152)
  IPR050984 Gfo/Idh/MocA domain-containing protein [PTHR22604] (1-318)
  IPR055170 GFO/IDH/MocA-like oxidoreductase domain [PF22725] (132-246)